Protein 4A8T (pdb70)

CATH classification: 3.40.50.1370 (+1 more: 3.40.50.1370)

Nearest PDB structures (foldseek):
  4a8t-assembly1_A  TM=1.003E+00  e=3.246E-62  Enterococcus faecalis
  4am8-assembly1_B  TM=9.997E-01  e=1.593E-57  Enterococcus faecalis
  4am8-assembly1_A  TM=9.951E-01  e=8.820E-58  Enterococcus faecalis
  4a8p-assembly1_B  TM=9.931E-01  e=8.426E-57  Enterococcus faecalis
  4a8p-assembly2_E  TM=9.947E-01  e=9.981E-56  Enterococcus faecalis

InterPro domains:
  IPR002292 Ornithine/putrescine carbamoyltransferase [PR00102] (46-60)
  IPR002292 Ornithine/putrescine carbamoyltransferase [PR00102] (79-92)
  IPR002292 Ornithine/putrescine carbamoyltransferase [PR00102] (119-133)
  IPR002292 Ornithine/putrescine carbamoyltransferase [PR00102] (224-234)
  IPR002292 Ornithine/putrescine carbamoyltransferase [PR00102] (288-299)
  IPR002292 Ornithine/putrescine carbamoyltransferase [TIGR00658] (3-309)
  IPR006130 Aspartate/ornithine carbamoyltransferase [PR00100] (48-67)
  IPR006130 Aspartate/ornithine carbamoyltransferase [PR00100] (130-141)
  IPR006130 Aspartate/ornithine carbamoyltransferase [PR00100] (262-271)
  IPR006130 Aspartate/ornithine carbamoyltransferase [PR00100] (274-297)
  IPR006131 Aspartate/ornithine carbamoyltransferase, Asp/Orn-binding domain [PF00185] (153-308)
  IPR006132 Aspartate/ornithine carbamoyltransferase, carbamoyl-P binding [PF02729] (3-143)
  IPR024903 Putrescine carbamoyltransferase PtcA [MF_02102] (1-337)
  IPR024903 Putrescine carbamoyltransferase PtcA [TIGR04384] (4-334)
  IPR036901 Aspartate/ornithine carbamoyltransferase superfamily [G3DSA:3.40.50.1370] (11-305)
  IPR036901 Aspartate/ornithine carbamoyltransferase superfamily [G3DSA:3.40.50.1370] (133-296)
  IPR036901 Aspartate/ornithine carbamoyltransferase superfamily [SSF53671] (2-312)

Structure (mmCIF, N/CA/C/O backbone):
data_4A8T
#
_entry.id   4A8T
#
_cell.length_a   89.990
_cell.length_b   89.990
_cell.length_c   184.320
_cell.angle_alpha   90.00
_cell.angle_beta   90.00
_cell.angle_gamma   120.00
#
_symmetry.space_group_name_H-M   'P 63 2 2'
#
loop_
_entity.id
_entity.type
_entity.pdbx_description
1 polymer 'PUTRESCINE CARBAMOYLTRANSFERASE'
2 non-polymer N-(PHOSPHONOACETYL)-L-ORNITHINE
3 non-polymer 'NICKEL (II) ION'
4 non-polymer 'TRIETHYLENE GLYCOL'
5 water water
#
loop_
_atom_site.group_PDB
_atom_site.id
_atom_site.type_symbol
_atom_site.label_atom_id
_atom_site.label_alt_id
_atom_site.label_comp_id
_atom_site.label_asym_id
_atom_site.label_entity_id
_atom_site.label_seq_id
_atom_site.pdbx_PDB_ins_code
_atom_site.Cartn_x
_atom_site.Cartn_y
_atom_site.Cartn_z
_atom_site.occupancy
_atom_site.B_iso_or_equiv
_atom_site.auth_seq_id
_atom_site.auth_comp_id
_atom_site.auth_asym_id
_atom_site.auth_atom_id
_atom_site.pdbx_PDB_model_num
ATOM 1 N N . SER A 1 22 ? 17.077 -40.143 33.501 0.50 26.87 0 SER A N 1
ATOM 2 C CA . SER A 1 22 ? 18.344 -40.487 32.799 0.50 26.08 0 SER A CA 1
ATOM 3 C C . SER A 1 22 ? 19.524 -40.338 33.751 0.50 25.48 0 SER A C 1
ATOM 4 O O . SER A 1 22 ? 19.339 -40.143 34.953 0.50 25.78 0 SER A O 1
ATOM 6 N N . MET A 1 23 ? 20.732 -40.441 33.203 1.00 24.82 1 MET A N 1
ATOM 7 C CA . MET A 1 23 ? 21.968 -40.304 33.965 1.00 24.06 1 MET A CA 1
ATOM 8 C C . MET A 1 23 ? 22.766 -39.035 33.604 1.00 21.55 1 MET A C 1
ATOM 9 O O . MET A 1 23 ? 23.893 -38.844 34.062 1.00 21.06 1 MET A O 1
ATOM 14 N N . LYS A 1 24 ? 22.184 -38.170 32.777 1.00 19.65 2 LYS A N 1
ATOM 15 C CA . LYS A 1 24 ? 22.786 -36.873 32.456 1.00 17.32 2 LYS A CA 1
ATOM 16 C C . LYS A 1 24 ? 21.711 -35.948 31.912 1.00 15.87 2 LYS A C 1
ATOM 17 O O . LYS A 1 24 ? 20.564 -36.364 31.727 1.00 16.69 2 LYS A O 1
ATOM 23 N N . ARG A 1 25 ? 22.086 -34.695 31.680 1.00 13.45 3 ARG A N 1
ATOM 24 C CA . ARG A 1 25 ? 21.211 -33.733 31.021 1.00 12.68 3 ARG A CA 1
ATOM 25 C C . ARG A 1 25 ? 22.019 -32.986 29.981 1.00 10.88 3 ARG A C 1
ATOM 26 O O . ARG A 1 25 ? 23.188 -32.680 30.203 1.00 10.52 3 ARG A O 1
ATOM 34 N N . ASP A 1 26 ? 21.388 -32.677 28.850 1.00 10.18 4 ASP A N 1
ATOM 35 C CA . ASP A 1 26 ? 22.036 -31.921 27.789 1.00 9.12 4 ASP A CA 1
ATOM 36 C C . ASP A 1 26 ? 21.508 -30.492 27.720 1.00 8.55 4 ASP A C 1
ATOM 37 O O . ASP A 1 26 ? 20.479 -30.162 28.321 1.00 9.04 4 ASP A O 1
ATOM 42 N N . TYR A 1 27 ? 22.224 -29.656 26.973 1.00 8.31 5 TYR A N 1
ATOM 43 C CA . TYR A 1 27 ? 21.771 -28.288 26.678 1.00 8.03 5 TYR A CA 1
ATOM 44 C C . TYR A 1 27 ? 21.847 -28.091 25.166 1.00 8.07 5 TYR A C 1
ATOM 45 O O . TYR A 1 27 ? 22.749 -27.429 24.648 1.00 8.19 5 TYR A O 1
ATOM 54 N N . VAL A 1 28 ? 20.888 -28.701 24.475 1.00 8.47 6 VAL A N 1
ATOM 55 C CA . VAL A 1 28 ? 20.783 -28.633 23.017 1.00 8.84 6 VAL A CA 1
ATOM 56 C C . VAL A 1 28 ? 19.794 -27.538 22.599 1.00 8.63 6 VAL A C 1
ATOM 57 O O . VAL A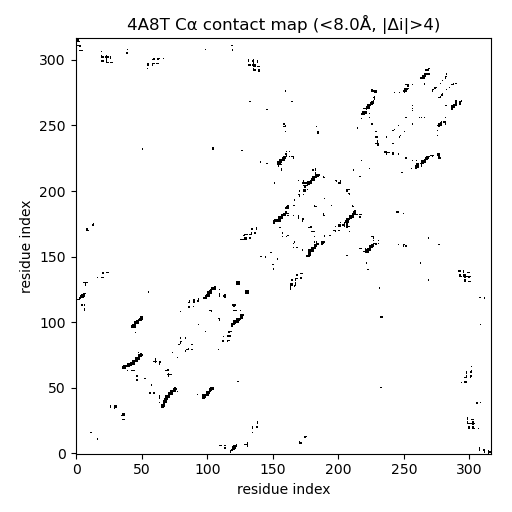 1 28 ? 20.009 -26.834 21.610 1.00 8.57 6 VAL A O 1
ATOM 61 N N . THR A 1 29 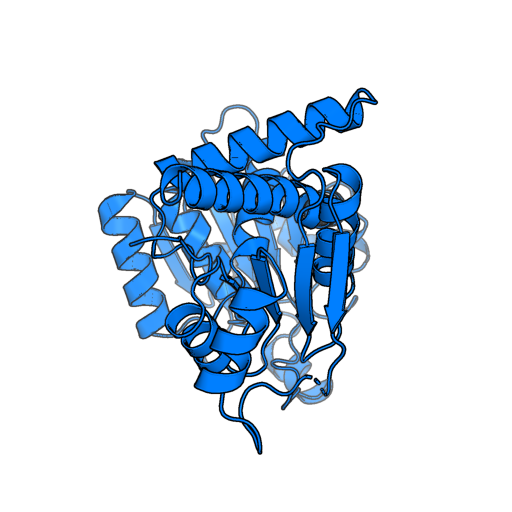? 18.707 -27.414 23.351 1.00 8.97 7 THR A N 1
ATOM 62 C CA . THR A 1 29 ? 17.726 -26.360 23.146 1.00 9.02 7 THR A CA 1
ATOM 63 C C . THR A 1 29 ? 17.084 -25.985 24.474 1.00 9.07 7 THR A C 1
ATOM 64 O O . THR A 1 29 ? 16.866 -26.850 25.328 1.00 9.71 7 THR A O 1
ATOM 68 N N . THR A 1 30 ? 16.764 -24.703 24.646 1.00 8.61 8 THR A N 1
ATOM 69 C CA . THR A 1 30 ? 16.039 -24.250 25.829 1.00 8.65 8 THR A CA 1
ATOM 70 C C . THR A 1 30 ? 14.588 -24.738 25.842 1.00 9.34 8 THR A C 1
ATOM 71 O O . THR A 1 30 ? 13.879 -24.586 26.833 1.00 10.14 8 THR A O 1
ATOM 75 N N . GLU A 1 31 ? 14.141 -25.351 24.750 1.00 9.99 9 GLU A N 1
ATOM 76 C CA . GLU A 1 31 ? 12.815 -25.966 24.708 1.00 10.87 9 GLU A CA 1
ATOM 77 C C . GLU A 1 31 ? 12.641 -27.042 25.783 1.00 11.58 9 GLU A C 1
ATOM 78 O O . GLU A 1 31 ? 11.514 -27.339 26.176 1.00 13.19 9 GLU A O 1
ATOM 84 N N . THR A 1 32 ? 13.745 -27.621 26.253 1.00 11.13 10 THR A N 1
ATOM 85 C CA . THR A 1 32 ? 13.680 -28.631 27.314 1.00 11.69 10 THR A CA 1
ATOM 86 C C . THR A 1 32 ? 13.888 -28.065 28.722 1.00 11.52 10 THR A C 1
ATOM 87 O O . THR A 1 32 ? 14.054 -28.835 29.680 1.00 12.47 10 THR A O 1
ATOM 91 N N . TYR A 1 33 ? 13.870 -26.735 28.852 1.00 10.59 11 TYR A N 1
ATOM 92 C CA . TYR A 1 33 ? 14.069 -26.060 30.132 1.00 10.30 11 TYR A CA 1
ATOM 93 C C . TYR A 1 33 ? 12.853 -25.222 30.464 1.00 10.66 11 TYR A C 1
ATOM 94 O O . TYR A 1 33 ? 12.282 -24.580 29.585 1.00 11.24 11 TYR A O 1
ATOM 103 N N . THR A 1 34 ? 12.456 -25.228 31.734 1.00 10.70 12 THR A N 1
ATOM 104 C CA . THR A 1 34 ? 11.377 -24.356 32.177 1.00 10.97 12 THR A CA 1
ATOM 105 C C . THR A 1 34 ? 11.895 -22.961 32.489 1.00 10.04 12 THR A C 1
ATOM 106 O O . THR A 1 34 ? 13.097 -22.748 32.631 1.00 10.26 12 THR A O 1
ATOM 110 N N . LYS A 1 35 ? 10.966 -22.025 32.653 1.00 10.55 13 LYS A N 1
ATOM 111 C CA . LYS A 1 35 ? 11.302 -20.663 33.054 1.00 10.19 13 LYS A CA 1
ATOM 112 C C . LYS A 1 35 ? 12.056 -20.657 34.374 1.00 10.25 13 LYS A C 1
ATOM 113 O O . LYS A 1 35 ? 12.986 -19.889 34.561 1.00 9.58 13 LYS A O 1
ATOM 119 N N . GLU A 1 36 ? 11.642 -21.525 35.290 1.00 11.26 14 GLU A N 1
ATOM 120 C CA . GLU A 1 36 ? 12.261 -21.593 36.603 1.00 11.61 14 GLU A CA 1
ATOM 121 C C . GLU A 1 36 ? 13.712 -22.067 36.483 1.00 10.95 14 GLU A C 1
ATOM 122 O O . GLU A 1 36 ? 14.599 -21.550 37.156 1.00 10.72 14 GLU A O 1
ATOM 128 N N . GLU A 1 37 ? 13.952 -23.043 35.616 1.00 10.61 15 GLU A N 1
ATOM 129 C CA . GLU A 1 37 ? 15.303 -23.530 35.388 1.00 9.95 15 GLU A CA 1
ATOM 130 C C . GLU A 1 37 ? 16.181 -22.464 34.745 1.00 9.55 15 GLU A C 1
ATOM 131 O O . GLU A 1 37 ? 17.347 -22.314 35.105 1.00 9.55 15 GLU A O 1
ATOM 137 N N . MET A 1 38 ? 15.624 -21.711 33.800 1.00 9.14 16 MET A N 1
ATOM 138 C CA . MET A 1 38 ? 16.395 -20.628 33.186 1.00 8.61 16 MET A CA 1
ATOM 139 C C . MET A 1 38 ? 16.722 -19.536 34.201 1.00 8.68 16 MET A C 1
ATOM 140 O O . MET A 1 38 ? 17.840 -19.020 34.213 1.00 8.78 16 MET A O 1
ATOM 145 N N . HIS A 1 39 ? 15.772 -19.190 35.062 1.00 9.60 17 HIS A N 1
ATOM 146 C CA . HIS A 1 39 ? 16.062 -18.240 36.140 1.00 10.18 17 HIS A CA 1
ATOM 147 C C . HIS A 1 39 ? 17.160 -18.758 37.057 1.00 10.20 17 HIS A C 1
ATOM 148 O O . HIS A 1 39 ? 18.022 -17.999 37.491 1.00 9.87 17 HIS A O 1
ATOM 155 N N . TYR A 1 40 ? 17.115 -20.044 37.379 1.00 10.39 18 TYR A N 1
ATOM 156 C CA . TYR A 1 40 ? 18.151 -20.622 38.220 1.00 10.70 18 TYR A CA 1
ATOM 157 C C . TYR A 1 40 ? 19.515 -20.482 37.540 1.00 9.54 18 TYR A C 1
ATOM 158 O O . TYR A 1 40 ? 20.504 -20.125 38.179 1.00 9.88 18 TYR A O 1
ATOM 167 N N . LEU A 1 41 ? 19.560 -20.753 36.241 1.00 8.74 19 LEU A N 1
ATOM 168 C CA . LEU A 1 41 ? 20.795 -20.627 35.465 1.00 8.60 19 LEU A CA 1
ATOM 169 C C . LEU A 1 41 ? 21.312 -19.197 35.462 1.00 8.57 19 LEU A C 1
ATOM 170 O O . LEU A 1 41 ? 22.511 -18.970 35.638 1.00 8.38 19 LEU A O 1
ATOM 175 N N . VAL A 1 42 ? 20.415 -18.232 35.272 1.00 8.34 20 VAL A N 1
ATOM 176 C CA . VAL A 1 42 ? 20.807 -16.819 35.361 1.00 8.41 20 VAL A CA 1
ATOM 177 C C . VAL A 1 42 ? 21.360 -16.486 36.742 1.00 8.96 20 VAL A C 1
ATOM 178 O O . VAL A 1 42 ? 22.427 -15.889 36.867 1.00 8.54 20 VAL A O 1
ATOM 182 N N . ASP A 1 43 ? 20.631 -16.878 37.781 1.00 9.14 21 ASP A N 1
ATOM 183 C CA . ASP A 1 43 ? 21.018 -16.532 39.143 1.00 10.16 21 ASP A CA 1
ATOM 184 C C . ASP A 1 43 ? 22.374 -17.137 39.490 1.00 9.24 21 ASP A C 1
ATOM 185 O O . ASP A 1 43 ? 23.215 -16.465 40.076 1.00 9.70 21 ASP A O 1
ATOM 190 N N . LEU A 1 44 ? 22.588 -18.395 39.114 1.00 9.02 22 LEU A N 1
ATOM 191 C CA . LEU A 1 44 ? 23.872 -19.065 39.347 1.00 8.42 22 LEU A CA 1
ATOM 192 C C . LEU A 1 44 ? 24.995 -18.358 38.608 1.00 8.05 22 LEU A C 1
ATOM 193 O O . LEU A 1 44 ? 26.056 -18.096 39.174 1.00 7.90 22 LEU A O 1
ATOM 198 N N . SER A 1 45 ? 24.749 -18.038 37.344 1.00 7.58 23 SER A N 1
ATOM 199 C CA . SER A 1 45 ? 25.727 -17.343 36.524 1.00 6.89 23 SER A CA 1
ATOM 200 C C . SER A 1 45 ? 26.109 -15.989 37.128 1.00 6.94 23 SER A C 1
ATOM 201 O O . SER A 1 45 ? 27.293 -15.633 37.200 1.00 7.14 23 SER A O 1
ATOM 204 N N . LEU A 1 46 ? 25.121 -15.222 37.582 1.00 7.71 24 LEU A N 1
ATOM 205 C CA . LEU A 1 46 ? 25.404 -13.903 38.128 1.00 8.25 24 LEU A CA 1
ATOM 206 C C . LEU A 1 46 ? 26.126 -13.992 39.474 1.00 8.71 24 LEU A C 1
ATOM 207 O O . LEU A 1 46 ? 26.946 -13.131 39.779 1.00 9.48 24 LEU A O 1
ATOM 212 N N . LYS A 1 47 ? 25.835 -15.021 40.285 1.00 8.76 25 LYS A N 1
ATOM 213 C CA . LYS A 1 47 ? 26.576 -15.204 41.542 1.00 9.77 25 LYS A CA 1
ATOM 214 C C . LYS A 1 47 ? 28.054 -15.470 41.270 1.00 9.22 25 LYS A C 1
ATOM 215 O O . LYS A 1 47 ? 28.921 -14.920 41.938 1.00 9.90 25 LYS A O 1
ATOM 221 N N . ILE A 1 48 ? 28.335 -16.321 40.292 1.00 8.90 26 ILE A N 1
ATOM 222 C CA . ILE A 1 48 ? 29.714 -16.641 39.928 1.00 8.18 26 ILE A CA 1
ATOM 223 C C . ILE A 1 48 ? 30.410 -15.391 39.373 1.00 7.86 26 ILE A C 1
ATOM 224 O O . ILE A 1 48 ? 31.553 -15.105 39.715 1.00 7.77 26 ILE A O 1
ATOM 229 N N . LYS A 1 49 ? 29.706 -14.652 38.517 1.00 8.04 27 LYS A N 1
ATOM 230 C CA . LYS A 1 49 ? 30.244 -13.412 37.964 1.00 8.03 27 LYS A CA 1
ATOM 231 C C . LYS A 1 49 ? 30.635 -12.416 39.045 1.00 8.94 27 LYS A C 1
ATOM 232 O O . LYS A 1 49 ? 31.692 -11.786 38.978 1.00 8.96 27 LYS A O 1
ATOM 238 N N . GLU A 1 50 ? 29.760 -12.258 40.024 1.00 8.77 28 GLU A N 1
ATOM 239 C CA . GLU A 1 50 ? 30.014 -11.328 41.117 1.00 10.16 28 GLU A CA 1
ATOM 240 C C . GLU A 1 50 ? 31.225 -11.731 41.962 1.00 10.01 28 GLU A C 1
ATOM 241 O O . GLU A 1 50 ? 31.991 -10.890 42.381 1.00 10.68 28 GLU A O 1
ATOM 247 N N . ALA A 1 51 ? 31.366 -13.024 42.218 1.00 9.48 29 ALA A N 1
ATOM 248 C CA . ALA A 1 51 ? 32.525 -13.515 42.967 1.00 9.55 29 ALA A CA 1
ATOM 249 C C . ALA A 1 51 ? 33.812 -13.151 42.241 1.00 9.59 29 ALA A C 1
ATOM 250 O O . ALA A 1 51 ? 34.726 -12.610 42.836 1.00 10.36 29 ALA A O 1
ATOM 252 N N . ILE A 1 52 ? 33.852 -13.429 40.941 1.00 9.48 30 ILE A N 1
ATOM 253 C CA . ILE A 1 52 ? 35.041 -13.170 40.120 1.00 9.93 30 ILE A CA 1
ATOM 254 C C . ILE A 1 52 ? 35.311 -11.663 40.029 1.00 10.96 30 ILE A C 1
ATOM 255 O O . ILE A 1 52 ? 36.468 -11.227 40.088 1.00 11.47 30 ILE A O 1
ATOM 260 N N . LYS A 1 53 ? 34.253 -10.859 39.947 1.00 11.47 31 LYS A N 1
ATOM 261 C CA . LYS A 1 53 ? 34.404 -9.400 39.963 1.00 13.08 31 LYS A CA 1
ATOM 262 C C . LYS A 1 53 ? 35.097 -8.929 41.247 1.00 14.41 31 LYS A C 1
ATOM 263 O O . LYS A 1 53 ? 35.877 -7.968 41.239 1.00 15.61 31 LYS A O 1
ATOM 267 N N . ASN A 1 54 ? 34.817 -9.626 42.345 1.00 14.46 32 ASN A N 1
ATOM 268 C CA . ASN A 1 54 ? 35.421 -9.329 43.640 1.00 15.92 32 ASN A CA 1
ATOM 269 C C . ASN A 1 54 ? 36.757 -10.041 43.877 1.00 15.56 32 ASN A C 1
ATOM 270 O O . ASN A 1 54 ? 37.285 -10.006 44.995 1.00 17.24 32 ASN A O 1
ATOM 275 N N . GLY A 1 55 ? 37.293 -10.671 42.837 1.00 14.59 33 GLY A N 1
ATOM 276 C CA . GLY A 1 55 ? 38.619 -11.279 42.875 1.00 14.38 33 GLY A CA 1
ATOM 277 C C . GLY A 1 55 ? 38.655 -12.726 43.335 1.00 13.89 33 GLY A C 1
ATOM 278 O O . GLY A 1 55 ? 39.749 -13.271 43.570 1.00 14.62 33 GLY A O 1
ATOM 279 N N . TYR A 1 56 ? 37.487 -13.350 43.482 1.00 12.26 34 TYR A N 1
ATOM 280 C CA . TYR A 1 56 ? 37.424 -14.738 43.949 1.00 11.45 34 TYR A CA 1
ATOM 281 C C . TYR A 1 56 ? 36.879 -15.679 42.872 1.00 10.55 34 TYR A C 1
ATOM 282 O O . TYR A 1 56 ? 35.789 -15.463 42.346 1.00 10.40 34 TYR A O 1
ATOM 291 N N . TYR A 1 57 ? 37.635 -16.734 42.559 1.00 10.39 35 TYR A N 1
ATOM 292 C CA . TYR A 1 57 ? 37.272 -17.706 41.517 1.00 9.42 35 TYR A CA 1
ATOM 293 C C . TYR A 1 57 ? 36.741 -19.002 42.138 1.00 9.38 35 TYR A C 1
ATOM 294 O O . TYR A 1 57 ? 37.516 -19.771 42.711 1.00 9.33 35 TYR A O 1
ATOM 303 N N . PRO A 1 58 ? 35.419 -19.233 42.058 1.00 9.53 36 PRO A N 1
ATOM 304 C CA . PRO A 1 58 ? 34.909 -20.458 42.676 1.00 9.75 36 PRO A CA 1
ATOM 305 C C . PRO A 1 58 ? 35.350 -21.700 41.900 1.00 9.55 36 PRO A C 1
ATOM 306 O O . PRO A 1 58 ? 35.070 -21.812 40.717 1.00 8.94 36 PRO A O 1
ATOM 310 N N . GLN A 1 59 ? 36.047 -22.613 42.566 1.00 9.73 37 GLN A N 1
ATOM 311 C CA . GLN A 1 59 ? 36.596 -23.796 41.901 1.00 9.64 37 GLN A CA 1
ATOM 312 C C . GLN A 1 59 ? 35.557 -24.908 41.842 1.00 10.09 37 GLN A C 1
ATOM 313 O O . GLN A 1 59 ? 35.671 -25.935 42.511 1.00 11.21 37 GLN A O 1
ATOM 319 N N . LEU A 1 60 ? 34.546 -24.680 41.014 1.00 10.30 38 LEU A N 1
ATOM 320 C CA . LEU A 1 60 ? 33.362 -25.532 40.945 1.00 10.64 38 LEU A CA 1
ATOM 321 C C . LEU A 1 60 ? 33.482 -26.687 39.942 1.00 11.38 38 LEU A C 1
ATOM 322 O O . LEU A 1 60 ? 32.635 -27.585 39.943 1.00 13.04 38 LEU A O 1
ATOM 327 N N . LEU A 1 61 ? 34.511 -26.656 39.092 1.00 10.90 39 LEU A N 1
ATOM 328 C CA . LEU A 1 61 ? 34.752 -27.695 38.077 1.00 10.84 39 LEU A CA 1
ATOM 329 C C . LEU A 1 61 ? 36.178 -28.263 38.197 1.00 10.82 39 LEU A C 1
ATOM 330 O O . LEU A 1 61 ? 36.845 -28.550 37.200 1.00 9.89 39 LEU A O 1
ATOM 335 N N . LYS A 1 62 ? 36.635 -28.463 39.422 1.00 11.05 40 LYS A N 1
ATOM 336 C CA . LYS A 1 62 ? 38.024 -28.833 39.648 1.00 11.30 40 LYS A CA 1
ATOM 337 C C . LYS A 1 62 ? 38.370 -30.164 38.977 1.00 10.89 40 LYS A C 1
ATOM 338 O O . LYS A 1 62 ? 37.703 -31.180 39.197 1.00 11.29 40 LYS A O 1
ATOM 344 N N . ASN A 1 63 ? 39.418 -30.128 38.157 1.00 9.41 41 ASN A N 1
ATOM 345 C CA . ASN A 1 63 ? 39.937 -31.289 37.422 1.00 9.45 41 ASN A CA 1
ATOM 346 C C . ASN A 1 63 ? 39.006 -31.861 36.367 1.00 8.89 41 ASN A C 1
ATOM 347 O O . ASN A 1 63 ? 39.271 -32.952 35.854 1.00 9.38 41 ASN A O 1
ATOM 352 N N . LYS A 1 64 ? 37.939 -31.134 36.031 1.00 8.64 42 LYS A N 1
ATOM 353 C CA . LYS A 1 64 ? 37.009 -31.569 34.993 1.00 8.53 42 LYS A CA 1
ATOM 354 C C . LYS A 1 64 ? 37.494 -31.131 33.614 1.00 8.00 42 LYS A C 1
ATOM 355 O O . LYS A 1 64 ? 38.120 -30.075 33.467 1.00 7.76 42 LYS A O 1
ATOM 361 N N . SER A 1 65 ? 37.179 -31.947 32.612 1.00 7.78 43 SER A N 1
ATOM 362 C CA . SER A 1 65 ? 37.664 -31.754 31.243 1.00 7.38 43 SER A CA 1
ATOM 363 C C . SER A 1 65 ? 36.503 -31.618 30.280 1.00 6.99 43 SER A C 1
ATOM 364 O O . SER A 1 65 ? 35.592 -32.452 30.262 1.00 7.18 43 SER A O 1
ATOM 367 N N . LEU A 1 66 ? 36.543 -30.549 29.491 1.00 6.81 44 LEU A N 1
ATOM 368 C CA . LEU A 1 66 ? 35.529 -30.248 28.488 1.00 6.74 44 LEU A CA 1
ATOM 369 C C . LEU A 1 66 ? 36.136 -30.476 27.112 1.00 7.33 44 LEU A C 1
ATOM 370 O O . LEU A 1 66 ? 37.165 -29.897 26.790 1.00 8.02 44 LEU A O 1
ATOM 375 N N . GLY A 1 67 ? 35.498 -31.311 26.305 1.00 7.56 45 GLY A N 1
ATOM 376 C CA . GLY A 1 67 ? 35.876 -31.445 24.890 1.00 8.10 45 GLY A CA 1
ATOM 377 C C . GLY A 1 67 ? 35.148 -30.368 24.100 1.00 8.30 45 GLY A C 1
ATOM 378 O O . GLY A 1 67 ? 33.930 -30.231 24.226 1.00 8.94 45 GLY A O 1
ATOM 379 N N . MET A 1 68 ? 35.883 -29.581 23.307 1.00 8.56 46 MET A N 1
ATOM 380 C CA . MET A 1 68 ? 35.287 -28.472 22.549 1.00 8.95 46 MET A CA 1
ATOM 381 C C . MET A 1 68 ? 35.444 -28.728 21.062 1.00 9.53 46 MET A C 1
ATOM 382 O O . MET A 1 68 ? 36.520 -28.556 20.508 1.00 11.16 46 MET A O 1
ATOM 387 N N . ILE A 1 69 ? 34.366 -29.160 20.416 1.00 9.85 47 ILE A N 1
ATOM 388 C CA . ILE A 1 69 ? 34.395 -29.475 19.002 1.00 10.82 47 ILE A CA 1
ATOM 389 C C . ILE A 1 69 ? 33.848 -28.315 18.180 1.00 10.94 47 ILE A C 1
ATOM 390 O O . ILE A 1 69 ? 32.694 -27.952 18.324 1.00 11.78 47 ILE A O 1
ATOM 395 N N . PHE A 1 70 ? 34.681 -27.725 17.328 1.00 10.82 48 PHE A N 1
ATOM 396 C CA . PHE A 1 70 ? 34.259 -26.607 16.485 1.00 10.85 48 PHE A CA 1
ATOM 397 C C . PHE A 1 70 ? 34.347 -26.961 15.017 1.00 12.00 48 PHE A C 1
ATOM 398 O O . PHE A 1 70 ? 35.420 -27.268 14.512 1.00 13.29 48 PHE A O 1
ATOM 406 N N . GLN A 1 71 ? 33.203 -26.930 14.341 1.00 12.34 49 GLN A N 1
ATOM 407 C CA . GLN A 1 71 ? 33.133 -27.137 12.899 1.00 13.10 49 GLN A CA 1
ATOM 408 C C . GLN A 1 71 ? 33.210 -25.814 12.136 1.00 13.55 49 GLN A C 1
ATOM 409 O O . GLN A 1 71 ? 33.314 -25.799 10.908 1.00 14.97 49 GLN A O 1
ATOM 415 N N . GLN A 1 72 ? 33.154 -24.715 12.879 1.00 13.11 50 GLN A N 1
ATOM 416 C CA . GLN A 1 72 ? 33.210 -23.369 12.322 1.00 13.68 50 GLN A CA 1
ATOM 417 C C . GLN A 1 72 ? 34.069 -22.488 13.203 1.00 13.23 50 GLN A C 1
ATOM 418 O O . GLN A 1 72 ? 34.345 -22.829 14.354 1.00 12.66 50 GLN A O 1
ATOM 424 N N . SER A 1 73 ? 34.477 -21.344 12.660 1.00 13.77 51 SER A N 1
ATOM 425 C CA . SER A 1 73 ? 35.251 -20.362 13.410 1.00 13.77 51 SER A CA 1
ATOM 426 C C . SER A 1 73 ? 34.423 -19.768 14.538 1.00 12.76 51 SER A C 1
ATOM 427 O O . SER A 1 73 ? 33.188 -19.757 14.477 1.00 13.05 51 SER A O 1
ATOM 430 N N . SER A 1 74 ? 35.122 -19.275 15.559 1.00 11.48 52 SER A N 1
ATOM 431 C CA . SER A 1 74 ? 34.485 -18.702 16.739 1.00 10.23 52 SER A CA 1
ATOM 432 C C . SER A 1 74 ? 35.487 -17.919 17.568 1.00 10.45 52 SER A C 1
ATOM 433 O O . SER A 1 74 ? 36.587 -18.402 17.835 1.00 10.92 52 SER A O 1
ATOM 436 N N . THR A 1 75 ? 35.085 -16.736 18.019 1.00 10.23 53 THR A N 1
ATOM 437 C CA . THR A 1 75 ? 35.851 -16.001 19.027 1.00 10.03 53 THR A CA 1
ATOM 438 C C . THR A 1 75 ? 35.165 -16.118 20.381 1.00 8.91 53 THR A C 1
ATOM 439 O O . THR A 1 75 ? 35.721 -16.668 21.325 1.00 8.82 53 THR A O 1
ATOM 443 N N . ARG A 1 76 ? 33.944 -15.607 20.479 1.00 8.49 54 ARG A N 1
ATOM 444 C CA . ARG A 1 76 ? 33.256 -15.534 21.771 1.00 8.12 54 ARG A CA 1
ATOM 445 C C . ARG A 1 76 ? 32.902 -16.890 22.359 1.00 7.83 54 ARG A C 1
ATOM 446 O O . ARG A 1 76 ? 33.164 -17.144 23.537 1.00 7.52 54 ARG A O 1
ATOM 454 N N . THR A 1 77 ? 32.327 -17.784 21.564 1.00 7.23 55 THR A N 1
ATOM 455 C CA . THR A 1 77 ? 31.928 -19.088 22.108 1.00 7.43 55 THR A CA 1
ATOM 456 C C . THR A 1 77 ? 33.151 -19.899 22.539 1.00 7.07 55 THR A C 1
ATOM 457 O O . THR A 1 77 ? 33.206 -20.420 23.650 1.00 7.30 55 THR A O 1
ATOM 461 N N . ARG A 1 78 ? 34.147 -19.990 21.672 1.00 7.67 56 ARG A N 1
ATOM 462 C CA . ARG A 1 78 ? 35.320 -20.788 21.977 1.00 7.75 56 ARG A CA 1
ATOM 463 C C . ARG A 1 78 ? 36.075 -20.233 23.176 1.00 7.57 56 ARG A C 1
ATOM 464 O O . ARG A 1 78 ? 36.403 -20.978 24.102 1.00 7.67 56 ARG A O 1
ATOM 472 N N . VAL A 1 79 ? 36.363 -18.937 23.168 1.00 7.44 57 VAL A N 1
ATOM 473 C CA . VAL A 1 79 ? 37.131 -18.349 24.261 1.00 7.37 57 VAL A CA 1
ATOM 474 C C . VAL A 1 79 ? 36.343 -18.418 25.578 1.00 7.34 57 VAL A C 1
ATOM 475 O O . VAL A 1 79 ? 36.920 -18.688 26.637 1.00 7.69 57 VAL A O 1
ATOM 479 N N . SER A 1 80 ? 35.028 -18.220 25.513 1.00 7.06 58 SER A N 1
ATOM 480 C CA . SER A 1 80 ? 34.188 -18.333 26.707 1.00 6.91 58 SER A CA 1
ATOM 481 C C . SER A 1 80 ? 34.293 -19.725 27.331 1.00 7.18 58 SER A C 1
ATOM 482 O O . SER A 1 80 ? 34.460 -19.852 28.542 1.00 7.05 58 SER A O 1
ATOM 485 N N . PHE A 1 81 ? 34.187 -20.776 26.516 1.00 6.95 59 PHE A N 1
ATOM 486 C CA . PHE A 1 81 ? 34.285 -22.131 27.068 1.00 6.63 59 PHE A CA 1
ATOM 487 C C . PHE A 1 81 ? 35.668 -22.394 27.665 1.00 6.96 59 PHE A C 1
ATOM 488 O O . PHE A 1 81 ? 35.782 -22.943 28.763 1.00 7.01 59 PHE A O 1
ATOM 496 N N . GLU A 1 82 ? 36.714 -21.995 26.958 1.00 6.59 60 GLU A N 1
ATOM 497 C CA . GLU A 1 82 ? 38.075 -22.294 27.387 1.00 6.93 60 GLU A CA 1
ATOM 498 C C . GLU A 1 82 ? 38.414 -21.504 28.657 1.00 7.01 60 GLU A C 1
ATOM 499 O O . GLU A 1 82 ? 38.979 -22.043 29.611 1.00 7.05 60 GLU A O 1
ATOM 505 N N . THR A 1 83 ? 38.045 -20.229 28.682 1.00 6.64 61 THR A N 1
ATOM 506 C CA . THR A 1 83 ? 38.257 -19.405 29.871 1.00 6.51 61 THR A CA 1
ATOM 507 C C . THR A 1 83 ? 37.413 -19.880 31.056 1.00 6.31 61 THR A C 1
ATOM 508 O O . THR A 1 83 ? 37.907 -19.973 32.183 1.00 6.93 61 THR A O 1
ATOM 512 N N . ALA A 1 84 ? 36.151 -20.204 30.796 1.00 6.45 62 ALA A N 1
ATOM 513 C CA . ALA A 1 84 ? 35.265 -20.662 31.856 1.00 6.09 62 ALA A CA 1
ATOM 514 C C . ALA A 1 84 ? 35.857 -21.863 32.574 1.00 6.06 62 ALA A C 1
ATOM 515 O O . ALA A 1 84 ? 35.854 -21.920 33.805 1.00 5.96 62 ALA A O 1
ATOM 517 N N . MET A 1 85 ? 36.379 -22.820 31.816 1.00 5.93 63 MET A N 1
ATOM 518 C CA . MET A 1 85 ? 36.925 -24.022 32.432 1.00 6.42 63 MET A CA 1
ATOM 519 C C . MET A 1 85 ? 38.101 -23.664 33.346 1.00 6.55 63 MET A C 1
ATOM 520 O O . MET A 1 85 ? 38.163 -24.117 34.491 1.00 6.91 63 MET A O 1
ATOM 525 N N . GLU A 1 86 ? 39.013 -22.817 32.872 1.00 6.17 64 GLU A N 1
ATOM 526 C CA . GLU A 1 86 ? 40.165 -22.421 33.689 1.00 6.42 64 GLU A CA 1
ATOM 527 C C . GLU A 1 86 ? 39.716 -21.717 34.959 1.00 6.92 64 GLU A C 1
ATOM 528 O O . GLU A 1 86 ? 40.207 -22.016 36.049 1.00 7.49 64 GLU A O 1
ATOM 534 N N . GLN A 1 87 ? 38.796 -20.774 34.813 1.00 6.64 65 GLN A N 1
ATOM 535 C CA . GLN A 1 87 ? 38.326 -19.990 35.952 1.00 7.21 65 GLN A CA 1
ATOM 536 C C . GLN A 1 87 ? 37.721 -20.853 37.041 1.00 7.60 65 GLN A C 1
ATOM 537 O O . GLN A 1 87 ? 37.859 -20.530 38.223 1.00 8.52 65 GLN A O 1
ATOM 543 N N . LEU A 1 88 ? 37.049 -21.931 36.640 1.00 7.51 66 LEU A N 1
ATOM 544 C CA . LEU A 1 88 ? 36.349 -22.816 37.565 1.00 8.23 66 LEU A CA 1
ATOM 545 C C . LEU A 1 88 ? 37.175 -24.036 37.985 1.00 8.05 66 LEU A C 1
ATOM 546 O O . LEU A 1 88 ? 36.658 -24.907 38.686 1.00 8.20 66 LEU A O 1
ATOM 551 N N . GLY A 1 89 ? 38.445 -24.089 37.573 1.00 8.15 67 GLY A N 1
ATOM 552 C CA . GLY A 1 89 ? 39.379 -25.115 38.027 1.00 8.20 67 GLY A CA 1
ATOM 553 C C . GLY A 1 89 ? 39.521 -26.363 37.176 1.00 8.03 67 GLY A C 1
ATOM 554 O O . GLY A 1 89 ? 40.162 -27.317 37.603 1.00 8.46 67 GLY A O 1
ATOM 555 N N . GLY A 1 90 ? 38.946 -26.338 35.976 1.00 7.74 68 GLY A N 1
ATOM 556 C CA . GLY A 1 90 ? 39.041 -27.432 35.017 1.00 7.52 68 GLY A CA 1
ATOM 557 C C . GLY A 1 90 ? 39.792 -26.990 33.778 1.00 7.37 68 GLY A C 1
ATOM 558 O O . GLY A 1 90 ? 40.595 -26.063 33.825 1.00 7.98 68 GLY A O 1
ATOM 559 N N . HIS A 1 91 ? 39.515 -27.641 32.656 1.00 6.77 69 HIS A N 1
ATOM 560 C CA . HIS A 1 91 ? 40.226 -27.349 31.420 1.00 6.33 69 HIS A CA 1
ATOM 561 C C . HIS A 1 91 ? 39.363 -27.685 30.209 1.00 6.83 69 HIS A C 1
ATOM 562 O O . HIS A 1 91 ? 38.637 -28.686 30.208 1.00 6.81 69 HIS A O 1
ATOM 569 N N . GLY A 1 92 ? 39.475 -26.857 29.177 1.00 6.64 70 GLY A N 1
ATOM 570 C CA . GLY A 1 92 ? 38.821 -27.097 27.904 1.00 6.62 70 GLY A CA 1
ATOM 571 C C . GLY A 1 92 ? 39.814 -27.462 26.831 1.00 7.35 70 GLY A C 1
ATOM 572 O O . GLY A 1 92 ? 40.859 -26.829 26.707 1.00 8.02 70 GLY A O 1
ATOM 573 N N . GLU A 1 93 ? 39.478 -28.488 26.056 1.00 7.65 71 GLU A N 1
ATOM 574 C CA . GLU A 1 93 ? 40.329 -29.001 24.993 1.00 8.16 71 GLU A CA 1
ATOM 575 C C . GLU A 1 93 ? 39.759 -28.553 23.667 1.00 8.92 71 GLU A C 1
ATOM 576 O O . GLU A 1 93 ? 38.615 -28.869 23.353 1.00 8.06 71 GLU A O 1
ATOM 582 N N . TYR A 1 94 ? 40.557 -27.825 22.884 1.00 9.57 72 TYR A N 1
ATOM 583 C CA . TYR A 1 94 ? 40.098 -27.345 21.586 1.00 10.06 72 TYR A CA 1
ATOM 584 C C . TYR A 1 94 ? 40.319 -28.405 20.522 1.00 10.33 72 TYR A C 1
ATOM 585 O O . TYR A 1 94 ? 41.459 -28.715 20.111 1.00 11.14 72 TYR A O 1
ATOM 594 N N . LEU A 1 95 ? 39.215 -28.987 20.080 1.00 36.98 73 LEU A N 1
ATOM 595 C CA . LEU A 1 95 ? 39.242 -29.952 19.007 1.00 36.79 73 LEU A CA 1
ATOM 596 C C . LEU A 1 95 ? 38.832 -29.165 17.750 1.00 36.69 73 LEU A C 1
ATOM 597 O O . LEU A 1 95 ? 37.661 -28.814 17.570 1.00 36.27 73 LEU A O 1
ATOM 602 N N . ALA A 1 96 ? 39.823 -28.833 16.919 1.00 36.65 74 ALA A N 1
ATOM 603 C CA . ALA A 1 96 ? 39.638 -27.899 15.792 1.00 36.65 74 ALA A CA 1
ATOM 604 C C . ALA A 1 96 ? 38.842 -28.503 14.642 1.00 36.41 74 ALA A C 1
ATOM 605 O O . ALA A 1 96 ? 38.719 -29.732 14.555 1.00 36.77 74 ALA A O 1
ATOM 607 N N . PRO A 1 97 ? 38.303 -27.641 13.745 0.80 35.99 75 PRO A N 1
ATOM 608 C CA . PRO A 1 97 ? 37.588 -28.138 12.569 0.80 35.82 75 PRO A CA 1
ATOM 609 C C . PRO A 1 97 ? 38.387 -29.207 11.831 0.80 35.75 75 PRO A C 1
ATOM 610 O O . PRO A 1 97 ? 39.541 -28.976 11.466 0.80 35.57 75 PRO A O 1
ATOM 614 N N . GLY A 1 98 ? 37.775 -30.374 11.648 0.70 35.60 76 GLY A N 1
ATOM 615 C CA . GLY A 1 98 ? 38.447 -31.508 11.028 0.70 35.68 76 GLY A CA 1
ATOM 616 C C . GLY A 1 98 ? 39.468 -32.117 11.965 0.70 35.42 76 GLY A C 1
ATOM 617 O O . GLY A 1 98 ? 39.891 -33.254 11.774 0.70 35.46 76 GLY A O 1
ATOM 618 N N . ILE A 1 100 ? 38.749 -34.048 14.844 0.80 41.48 78 ILE A N 1
ATOM 619 C CA . ILE A 1 100 ? 37.726 -35.018 15.232 0.80 41.58 78 ILE A CA 1
ATOM 620 C C . ILE A 1 100 ? 36.418 -34.785 14.462 0.80 41.64 78 ILE A C 1
ATOM 621 O O . ILE A 1 100 ? 35.602 -33.943 14.843 0.80 41.79 78 ILE A O 1
ATOM 626 N N . GLN A 1 101 ? 36.230 -35.535 13.377 1.00 41.68 79 GLN A N 1
ATOM 627 C CA . GLN A 1 101 ? 35.029 -35.411 12.551 1.00 41.67 79 GLN A CA 1
ATOM 628 C C . GLN A 1 101 ? 33.831 -36.067 13.232 1.00 41.59 79 GLN A C 1
ATOM 629 O O . GLN A 1 101 ? 33.965 -37.132 13.843 1.00 41.56 79 GLN A O 1
ATOM 631 N N . LEU A 1 102 ? 32.670 -35.418 13.140 1.00 41.44 80 LEU A N 1
ATOM 632 C CA . LEU A 1 102 ? 31.407 -36.003 13.591 1.00 41.26 80 LEU A CA 1
ATOM 633 C C . LEU A 1 102 ? 30.761 -36.689 12.396 1.00 41.46 80 LEU A C 1
ATOM 634 O O . LEU A 1 102 ? 30.467 -36.045 11.384 1.00 41.47 80 LEU A O 1
ATOM 639 N N . GLY A 1 103 ? 30.544 -37.994 12.513 1.00 41.45 81 GLY A N 1
ATOM 640 C CA . GLY A 1 103 ? 30.194 -38.811 11.359 1.00 41.75 81 GLY A CA 1
ATOM 641 C C . GLY A 1 103 ? 31.436 -39.033 10.512 1.00 41.94 81 GLY A C 1
ATOM 642 O O . GLY A 1 103 ? 32.557 -38.804 10.971 1.00 41.93 81 GLY A O 1
ATOM 643 N N . GLY A 1 104 ? 31.242 -39.471 9.273 1.00 42.28 82 GLY A N 1
ATOM 644 C CA . GLY A 1 104 ? 32.362 -39.788 8.391 1.00 42.53 82 GLY A CA 1
ATOM 645 C C . GLY A 1 104 ? 32.795 -41.232 8.560 1.00 42.68 82 GLY A C 1
ATOM 646 O O . GLY A 1 104 ? 31.958 -42.112 8.778 1.00 42.63 82 GLY A O 1
ATOM 647 N N . HIS A 1 105 ? 34.103 -41.476 8.468 1.00 22.61 83 HIS A N 1
ATOM 648 C CA . HIS A 1 105 ? 34.642 -42.839 8.519 1.00 22.93 83 HIS A CA 1
ATOM 649 C C . HIS A 1 105 ? 34.293 -43.509 9.846 1.00 21.45 83 HIS A C 1
ATOM 650 O O . HIS A 1 105 ? 33.854 -44.664 9.873 1.00 22.59 83 HIS A O 1
ATOM 657 N N . GLU A 1 106 ? 34.535 -42.797 10.939 1.00 19.47 84 GLU A N 1
ATOM 658 C CA . GLU A 1 106 ? 34.135 -43.280 12.253 1.00 17.43 84 GLU A CA 1
ATOM 659 C C . GLU A 1 106 ? 32.723 -42.790 12.551 1.00 16.61 84 GLU A C 1
ATOM 660 O O . GLU A 1 106 ? 32.435 -41.591 12.452 1.00 15.89 84 GLU A O 1
ATOM 666 N N . THR A 1 107 ? 31.843 -43.710 12.939 1.00 16.26 85 THR A N 1
ATOM 667 C CA . THR A 1 107 ? 30.446 -43.356 13.180 1.00 16.25 85 THR A CA 1
ATOM 668 C C . THR A 1 107 ? 30.281 -42.443 14.385 1.00 15.78 85 THR A C 1
ATOM 669 O O . THR A 1 107 ? 31.111 -42.432 15.313 1.00 14.68 85 THR A O 1
ATOM 673 N N . ILE A 1 108 ? 29.200 -41.668 14.367 1.00 15.80 86 ILE A N 1
ATOM 674 C CA . ILE A 1 108 ? 28.888 -40.771 15.469 1.00 15.46 86 ILE A CA 1
ATOM 675 C C . ILE A 1 108 ? 28.677 -41.537 16.773 1.00 15.02 86 ILE A C 1
ATOM 676 O O . ILE A 1 108 ? 29.060 -41.054 17.835 1.00 14.71 86 ILE A O 1
ATOM 681 N N . GLU A 1 109 ? 28.107 -42.735 16.684 1.00 15.76 87 GLU A N 1
ATOM 682 C CA . GLU A 1 109 ? 27.904 -43.588 17.859 1.00 15.79 87 GLU A CA 1
ATOM 683 C C . GLU A 1 109 ? 29.245 -43.934 18.488 1.00 14.72 87 GLU A C 1
ATOM 684 O O . GLU A 1 109 ? 29.391 -43.906 19.708 1.00 14.52 87 GLU A O 1
ATOM 690 N N . ASP A 1 110 ? 30.233 -44.249 17.655 1.00 14.00 88 ASP A N 1
ATOM 691 C CA . ASP A 1 110 ? 31.567 -44.584 18.167 1.00 12.99 88 ASP A CA 1
ATOM 692 C C . ASP A 1 110 ? 32.270 -43.381 18.773 1.00 12.23 88 ASP A C 1
ATOM 693 O O . ASP A 1 110 ? 32.816 -43.458 19.876 1.00 11.23 88 ASP A O 1
ATOM 698 N N . THR A 1 111 ? 32.248 -42.260 18.067 1.00 12.19 89 THR A N 1
ATOM 699 C CA . THR A 1 111 ? 32.878 -41.049 18.564 1.00 11.74 89 THR A CA 1
ATOM 700 C C . THR A 1 111 ? 32.258 -40.620 19.895 1.00 11.13 89 THR A C 1
ATOM 701 O O . THR A 1 111 ? 32.969 -40.255 20.845 1.00 10.16 89 THR A O 1
ATOM 705 N N . SER A 1 112 ? 30.931 -40.704 19.970 1.00 11.15 90 SER A N 1
ATOM 706 C CA . SER A 1 112 ? 30.209 -40.277 21.156 1.00 10.96 90 SER A CA 1
ATOM 707 C C . SER A 1 112 ? 30.544 -41.154 22.355 1.00 10.66 90 SER A C 1
ATOM 708 O O . SER A 1 112 ? 30.765 -40.641 23.454 1.00 10.09 90 SER A O 1
ATOM 711 N N . ARG A 1 113 ? 30.578 -42.466 22.144 1.00 11.07 91 ARG A N 1
ATOM 712 C CA . ARG A 1 113 ? 30.846 -43.401 23.236 1.00 10.97 91 ARG A CA 1
ATOM 713 C C . ARG A 1 113 ? 32.297 -43.286 23.692 1.00 10.24 91 ARG A C 1
ATOM 714 O O . ARG A 1 113 ? 32.579 -43.365 24.883 1.00 10.23 91 ARG A O 1
ATOM 722 N N . VAL A 1 114 ? 33.204 -43.083 22.739 1.00 9.64 92 VAL A N 1
ATOM 723 C CA . VAL A 1 114 ? 34.620 -42.913 23.057 1.00 9.26 92 VAL A CA 1
ATOM 724 C C . VAL A 1 114 ? 34.870 -41.626 23.844 1.00 9.03 92 VAL A C 1
ATOM 725 O O . VAL A 1 114 ? 35.496 -41.658 24.900 1.00 8.74 92 VAL A O 1
ATOM 729 N N . LEU A 1 115 ? 34.352 -40.499 23.367 1.00 8.50 93 LEU A N 1
ATOM 730 C CA . LEU A 1 115 ? 34.532 -39.243 24.088 1.00 8.41 93 LEU A CA 1
ATOM 731 C C . LEU A 1 115 ? 33.898 -39.280 25.476 1.00 8.03 93 LEU A C 1
ATOM 732 O O . LEU A 1 115 ? 34.412 -38.657 26.401 1.00 8.10 93 LEU A O 1
ATOM 737 N N . SER A 1 116 ? 32.809 -40.031 25.630 1.00 8.28 94 SER A N 1
ATOM 738 C CA . SER A 1 116 ? 32.152 -40.159 26.935 1.00 8.60 94 SER A CA 1
ATOM 739 C C . SER A 1 116 ? 33.067 -40.792 27.981 1.00 9.16 94 SER A C 1
ATOM 740 O O . SER A 1 116 ? 32.872 -40.582 29.175 1.00 10.49 94 SER A O 1
ATOM 743 N N . ARG A 1 117 ? 34.055 -41.566 27.539 1.00 9.02 95 ARG A N 1
ATOM 744 C CA . ARG A 1 117 ? 35.039 -42.151 28.450 1.00 9.20 95 ARG A CA 1
ATOM 745 C C . ARG A 1 117 ? 36.238 -41.258 28.728 1.00 8.90 95 ARG A C 1
ATOM 746 O O . ARG A 1 117 ? 36.981 -41.513 29.684 1.00 10.01 95 ARG A O 1
ATOM 754 N N . LEU A 1 118 ? 36.452 -40.237 27.898 1.00 8.17 96 LEU A N 1
ATOM 755 C CA . LEU A 1 118 ? 37.709 -39.486 27.892 1.00 7.85 96 LEU A CA 1
ATOM 756 C C . LEU A 1 118 ? 37.608 -38.020 28.306 1.00 7.89 96 LEU A C 1
ATOM 757 O O . LEU A 1 118 ? 38.634 -37.400 28.570 1.00 8.03 96 LEU A O 1
ATOM 762 N N . VAL A 1 119 ? 36.401 -37.460 28.342 1.00 7.58 97 VAL A N 1
ATOM 763 C CA . VAL A 1 119 ? 36.159 -36.130 28.917 1.00 7.28 97 VAL A CA 1
ATOM 764 C C . VAL A 1 119 ? 34.895 -36.196 29.768 1.00 7.24 97 VAL A C 1
ATOM 765 O O . VAL A 1 119 ? 34.163 -37.180 29.719 1.00 7.89 97 VAL A O 1
ATOM 769 N N . ASP A 1 120 ? 34.655 -35.151 30.548 1.00 6.94 98 ASP A N 1
ATOM 770 C CA . ASP A 1 120 ? 33.517 -35.120 31.472 1.00 7.99 98 ASP A CA 1
ATOM 771 C C . ASP A 1 120 ? 32.282 -34.457 30.886 1.00 8.04 98 ASP A C 1
ATOM 772 O O . ASP A 1 120 ? 31.160 -34.724 31.324 1.00 8.57 98 ASP A O 1
ATOM 777 N N . ILE A 1 121 ? 32.496 -33.585 29.913 1.00 7.99 99 ILE A N 1
ATOM 778 C CA . ILE A 1 121 ? 31.425 -32.798 29.319 1.00 7.96 99 ILE A CA 1
ATOM 779 C C . ILE A 1 121 ? 31.888 -32.377 27.924 1.00 7.90 99 ILE A C 1
ATOM 780 O O . ILE A 1 121 ? 33.092 -32.265 27.661 1.00 7.23 99 ILE A O 1
ATOM 785 N N . LEU A 1 122 ? 30.930 -32.211 27.017 1.00 7.94 100 LEU A N 1
ATOM 786 C CA . LEU A 1 122 ? 31.216 -31.896 25.629 1.00 8.27 100 LEU A CA 1
ATOM 787 C C . LEU A 1 122 ? 30.417 -30.696 25.180 1.00 8.14 100 LEU A C 1
ATOM 788 O O . LEU A 1 122 ? 29.279 -30.506 25.610 1.00 9.02 100 LEU A O 1
ATOM 793 N N . MET A 1 123 ? 31.014 -29.896 24.311 1.00 7.73 101 MET A N 1
ATOM 794 C CA . MET A 1 123 ? 30.252 -28.954 23.502 1.00 7.55 101 MET A CA 1
ATOM 795 C C . MET A 1 123 ? 30.656 -29.111 22.050 1.00 8.00 101 MET A C 1
ATOM 796 O O . MET A 1 123 ? 31.727 -29.640 21.741 1.00 8.29 101 MET A O 1
ATOM 801 N N . ALA A 1 124 ? 29.785 -28.669 21.149 1.00 7.90 102 ALA A N 1
ATOM 802 C CA . ALA A 1 124 ? 30.097 -28.674 19.744 1.00 8.28 102 ALA A CA 1
ATOM 803 C C . ALA A 1 124 ? 29.327 -27.567 19.040 1.00 8.43 102 ALA A C 1
ATOM 804 O O . ALA A 1 124 ? 28.133 -27.379 19.292 1.00 8.73 102 ALA A O 1
ATOM 806 N N . ARG A 1 125 ? 30.042 -26.840 18.195 1.00 8.43 103 ARG A N 1
ATOM 807 C CA . ARG A 1 125 ? 29.458 -25.909 17.246 1.00 8.51 103 ARG A CA 1
ATOM 808 C C . ARG A 1 125 ? 29.425 -26.665 15.930 1.00 8.72 103 ARG A C 1
ATOM 809 O O . ARG A 1 125 ? 30.466 -27.069 15.418 1.00 9.18 103 ARG A O 1
ATOM 817 N N . VAL A 1 126 ? 28.230 -26.845 15.382 1.00 8.60 104 VAL A N 1
ATOM 818 C CA . VAL A 1 126 ? 28.019 -27.760 14.271 1.00 9.09 104 VAL A CA 1
ATOM 819 C C . VAL A 1 126 ? 27.399 -27.060 13.063 1.00 10.28 104 VAL A C 1
ATOM 820 O O . VAL A 1 126 ? 26.624 -26.114 13.205 1.00 10.06 104 VAL A O 1
ATOM 824 N N . GLU A 1 127 ? 27.743 -27.541 11.873 1.00 11.82 105 GLU A N 1
ATOM 825 C CA . GLU A 1 127 ? 27.149 -27.043 10.639 1.00 13.26 105 GLU A CA 1
ATOM 826 C C . GLU A 1 127 ? 25.657 -27.385 10.559 1.00 13.36 105 GLU A C 1
ATOM 827 O O . GLU A 1 127 ? 24.841 -26.558 10.120 1.00 13.75 105 GLU A O 1
ATOM 833 N N . ARG A 1 128 ? 25.314 -28.602 10.980 1.00 12.88 106 ARG A N 1
ATOM 834 C CA . ARG A 1 128 ? 23.954 -29.111 10.872 1.00 13.22 106 ARG A CA 1
ATOM 835 C C . ARG A 1 128 ? 23.461 -29.542 12.239 1.00 11.94 106 ARG A C 1
ATOM 836 O O . ARG A 1 128 ? 24.159 -30.234 12.965 1.00 11.24 106 ARG A O 1
ATOM 841 N N . HIS A 1 129 ? 22.247 -29.126 12.587 1.00 11.41 107 HIS A N 1
ATOM 842 C CA . HIS A 1 129 ? 21.703 -29.388 13.906 1.00 11.08 107 HIS A CA 1
ATOM 843 C C . HIS A 1 129 ? 21.656 -30.870 14.266 1.00 11.35 107 HIS A C 1
ATOM 844 O O . HIS A 1 129 ? 21.857 -31.225 15.417 1.00 10.74 107 HIS A O 1
ATOM 851 N N . HIS A 1 130 ? 21.406 -31.743 13.296 1.00 12.50 108 HIS A N 1
ATOM 852 C CA . HIS A 1 130 ? 21.292 -33.172 13.608 1.00 13.47 108 HIS A CA 1
ATOM 853 C C . HIS A 1 130 ? 22.584 -33.683 14.246 1.00 12.58 108 HIS A C 1
ATOM 854 O O . HIS A 1 130 ? 22.554 -34.612 15.046 1.00 12.58 108 HIS A O 1
ATOM 861 N N . SER A 1 131 ? 23.718 -33.073 13.906 1.00 12.01 109 SER A N 1
ATOM 862 C CA . SER A 1 131 ? 25.000 -33.503 14.472 1.00 11.96 109 SER A CA 1
ATOM 863 C C . SER A 1 131 ? 25.052 -33.323 15.985 1.00 11.65 109 SER A C 1
ATOM 864 O O . SER A 1 131 ? 25.563 -34.193 16.699 1.00 11.88 109 SER A O 1
ATOM 867 N N . ILE A 1 132 ? 24.544 -32.201 16.492 1.00 10.97 110 ILE A N 1
ATOM 868 C CA . ILE A 1 132 ? 24.541 -31.985 17.942 1.00 10.69 110 ILE A CA 1
ATOM 869 C C . ILE A 1 132 ? 23.491 -32.880 18.612 1.00 11.09 110 ILE A C 1
ATOM 870 O O . ILE A 1 132 ? 23.710 -33.410 19.695 1.00 11.08 110 ILE A O 1
ATOM 875 N N . VAL A 1 133 ? 22.357 -33.071 17.952 1.00 11.37 111 VAL A N 1
ATOM 876 C CA . VAL A 1 133 ? 21.331 -33.978 18.464 1.00 11.88 111 VAL A CA 1
ATOM 877 C C . VAL A 1 133 ? 21.894 -35.402 18.576 1.00 12.30 111 VAL A C 1
ATOM 878 O O . VAL A 1 133 ? 21.706 -36.070 19.597 1.00 12.31 111 VAL A O 1
ATOM 882 N N . ASP A 1 134 ? 22.601 -35.851 17.542 1.00 12.61 112 ASP A N 1
ATOM 883 C CA . ASP A 1 134 ? 23.157 -37.207 17.524 1.00 13.44 112 ASP A CA 1
ATOM 884 C C . ASP A 1 134 ? 24.217 -37.368 18.613 1.00 12.77 112 ASP A C 1
ATOM 885 O O . ASP A 1 134 ? 24.269 -38.396 19.298 1.00 13.47 112 ASP A O 1
ATOM 890 N N . LEU A 1 135 ? 25.062 -36.353 18.769 1.00 12.30 113 LEU A N 1
ATOM 891 C CA . LEU A 1 135 ? 26.096 -36.377 19.793 1.00 12.05 113 LEU A CA 1
ATOM 892 C C . LEU A 1 135 ? 25.464 -36.477 21.185 1.00 12.01 113 LEU A C 1
ATOM 893 O O . LEU A 1 135 ? 25.864 -37.312 22.004 1.00 11.76 113 LEU A O 1
ATOM 898 N N . ALA A 1 136 ? 24.456 -35.648 21.447 1.00 11.67 114 ALA A N 1
ATOM 899 C CA . ALA A 1 136 ? 23.743 -35.687 22.726 1.00 12.17 114 ALA A CA 1
ATOM 900 C C . ALA A 1 136 ? 23.066 -37.038 22.970 1.00 13.05 114 ALA A C 1
ATOM 901 O O . ALA A 1 136 ? 23.119 -37.583 24.080 1.00 13.43 114 ALA A O 1
ATOM 903 N N . ASN A 1 137 ? 22.421 -37.575 21.939 1.00 13.53 115 ASN A N 1
ATOM 904 C CA . ASN A 1 137 ? 21.710 -38.846 22.065 1.00 15.05 115 ASN A CA 1
ATOM 905 C C . ASN A 1 137 ? 22.642 -40.026 22.328 1.00 15.02 115 ASN A C 1
ATOM 906 O O . ASN A 1 137 ? 22.266 -40.973 23.024 1.00 16.47 115 ASN A O 1
ATOM 911 N N . CYS A 1 138 ? 23.846 -39.978 21.765 1.00 14.31 116 CYS A N 1
ATOM 912 C CA . CYS A 1 138 ? 24.777 -41.111 21.839 1.00 14.55 116 CYS A CA 1
ATOM 913 C C . CYS A 1 138 ? 25.781 -41.000 22.987 1.00 13.69 116 CYS A C 1
ATOM 914 O O . CYS A 1 138 ? 26.339 -42.012 23.418 1.00 14.84 116 CYS A O 1
ATOM 917 N N . ALA A 1 139 ? 26.026 -39.792 23.479 1.00 12.48 117 ALA A N 1
ATOM 918 C CA . ALA A 1 139 ? 26.978 -39.599 24.575 1.00 11.62 117 ALA A CA 1
ATOM 919 C C . ALA A 1 139 ? 26.299 -39.839 25.910 1.00 11.88 117 ALA A C 1
ATOM 920 O O . ALA A 1 139 ? 25.114 -39.537 26.083 1.00 12.50 117 ALA A O 1
ATOM 922 N N . THR A 1 140 ? 27.054 -40.368 26.871 1.00 11.68 118 THR A N 1
ATOM 923 C CA . THR A 1 140 ? 26.536 -40.587 28.221 1.00 12.39 118 THR A CA 1
ATOM 924 C C . THR A 1 140 ? 26.989 -39.491 29.193 1.00 11.92 118 THR A C 1
ATOM 925 O O . THR A 1 140 ? 26.784 -39.601 30.402 1.00 13.12 118 THR A O 1
ATOM 929 N N . ILE A 1 141 ? 27.598 -38.441 28.648 1.00 10.68 119 ILE A N 1
ATOM 930 C CA . ILE A 1 141 ? 27.985 -37.252 29.399 1.00 9.80 119 ILE A CA 1
ATOM 931 C C . ILE A 1 141 ? 27.204 -36.052 28.845 1.00 9.21 119 ILE A C 1
ATOM 932 O O . ILE A 1 141 ? 26.682 -36.125 27.732 1.00 9.55 119 ILE A O 1
ATOM 937 N N . PRO A 1 142 ? 27.116 -34.951 29.615 1.00 8.89 120 PRO A N 1
ATOM 938 C CA . PRO A 1 142 ? 26.379 -33.773 29.130 1.00 8.66 120 PRO A CA 1
ATOM 939 C C . PRO A 1 142 ? 26.945 -33.205 27.836 1.00 8.44 120 PRO A C 1
ATOM 940 O O . PRO A 1 142 ? 28.162 -33.100 27.687 1.00 8.10 120 PRO A O 1
ATOM 944 N N . VAL A 1 143 ? 26.058 -32.847 26.907 1.00 8.35 121 VAL A N 1
ATOM 945 C CA . VAL A 1 143 ? 26.440 -32.263 25.636 1.00 8.07 121 VAL A CA 1
ATOM 946 C C . VAL A 1 143 ? 25.765 -30.896 25.496 1.00 8.09 121 VAL A C 1
ATOM 947 O O . VAL A 1 143 ? 24.561 -30.769 25.722 1.00 8.56 121 VAL A O 1
ATOM 951 N N . ILE A 1 144 ? 26.562 -29.902 25.116 1.00 7.62 122 ILE A N 1
ATOM 952 C CA . ILE A 1 144 ? 26.120 -28.514 24.960 1.00 7.72 122 ILE A CA 1
ATOM 953 C C . ILE A 1 144 ? 26.244 -28.089 23.494 1.00 7.65 122 ILE A C 1
ATOM 954 O O . ILE A 1 144 ? 27.292 -28.249 22.857 1.00 8.19 122 ILE A O 1
ATOM 959 N N . ASN A 1 145 ? 25.162 -27.517 22.973 1.00 7.62 123 ASN A N 1
ATOM 960 C CA . ASN A 1 145 ? 25.115 -26.960 21.630 1.00 7.58 123 ASN A CA 1
ATOM 961 C C . ASN A 1 145 ? 25.757 -25.575 21.622 1.00 7.05 123 ASN A C 1
ATOM 962 O O . ASN A 1 145 ? 25.232 -24.643 22.242 1.00 7.57 123 ASN A O 1
ATOM 967 N N . GLY A 1 146 ? 26.897 -25.456 20.939 1.00 6.76 124 GLY A N 1
ATOM 968 C CA . GLY A 1 146 ? 27.629 -24.194 20.816 1.00 6.78 124 GLY A CA 1
ATOM 969 C C . GLY A 1 146 ? 27.258 -23.363 19.602 1.00 7.22 124 GLY A C 1
ATOM 970 O O . GLY A 1 146 ? 27.997 -22.434 19.245 1.00 8.19 124 GLY A O 1
ATOM 971 N N . MET A 1 147 ? 26.131 -23.735 18.986 1.00 6.99 125 MET A N 1
ATOM 972 C CA . MET A 1 147 ? 25.459 -23.107 17.838 1.00 7.61 125 MET A CA 1
ATOM 973 C C . MET A 1 147 ? 25.342 -24.130 16.715 1.00 7.84 125 MET A C 1
ATOM 974 O O . MET A 1 147 ? 26.286 -24.883 16.432 1.00 7.86 125 MET A O 1
ATOM 979 N N . SER A 1 148 ? 24.166 -24.153 16.093 1.00 7.90 126 SER A N 1
ATOM 980 C CA . SER A 1 148 ? 23.917 -24.933 14.895 1.00 8.19 126 SER A CA 1
ATOM 981 C C . SER A 1 148 ? 23.229 -24.033 13.874 1.00 8.95 126 SER A C 1
ATOM 982 O O . SER A 1 148 ? 23.128 -22.815 14.078 1.00 8.74 126 SER A O 1
ATOM 985 N N . ASP A 1 149 ? 22.750 -24.624 12.788 1.00 9.19 127 ASP A N 1
ATOM 986 C CA . ASP A 1 149 ? 21.958 -23.874 11.811 1.00 10.21 127 ASP A CA 1
ATOM 987 C C . ASP A 1 149 ? 20.523 -23.624 12.291 1.00 10.53 127 ASP A C 1
ATOM 988 O O . ASP A 1 149 ? 19.781 -22.880 11.639 1.00 11.64 127 ASP A O 1
ATOM 993 N N . TYR A 1 150 ? 20.144 -24.232 13.419 1.00 9.81 128 TYR A N 1
ATOM 994 C CA . TYR A 1 150 ? 18.777 -24.155 13.951 1.00 10.54 128 TYR A CA 1
ATOM 995 C C . TYR A 1 150 ? 18.673 -23.174 15.114 1.00 9.26 128 TYR A C 1
ATOM 996 O O . TYR A 1 150 ? 17.755 -22.353 15.163 1.00 9.47 128 TYR A O 1
ATOM 1005 N N . ASN A 1 151 ? 19.592 -23.261 16.064 1.00 8.41 129 ASN A N 1
ATOM 1006 C CA . ASN A 1 151 ? 19.493 -22.441 17.269 1.00 7.78 129 ASN A CA 1
ATOM 1007 C C . ASN A 1 151 ? 20.853 -22.178 17.907 1.00 7.62 129 ASN A C 1
ATOM 1008 O O . ASN A 1 151 ? 21.893 -22.592 17.378 1.00 8.44 129 ASN A O 1
ATOM 1013 N N . HIS A 1 152 ? 20.843 -21.458 19.019 1.00 7.18 130 HIS A N 1
ATOM 1014 C CA . HIS A 1 152 ? 22.069 -20.998 19.660 1.00 7.35 130 HIS A CA 1
ATOM 1015 C C . HIS A 1 152 ? 21.789 -20.786 21.149 1.00 7.22 130 HIS A C 1
ATOM 1016 O O . HIS A 1 152 ? 21.686 -19.650 21.622 1.00 6.93 130 HIS A O 1
ATOM 1023 N N . PRO A 1 153 ? 21.654 -21.887 21.918 1.00 7.31 131 PRO A N 1
ATOM 1024 C CA . PRO A 1 153 ? 21.086 -21.780 23.264 1.00 7.31 131 PRO A CA 1
ATOM 1025 C C . PRO A 1 153 ? 21.998 -21.153 24.331 1.00 7.02 131 PRO A C 1
ATOM 1026 O O . PRO A 1 153 ? 21.491 -20.597 25.307 1.00 6.98 131 PRO A O 1
ATOM 1030 N N . THR A 1 154 ? 23.315 -21.238 24.172 1.00 6.58 132 THR A N 1
ATOM 1031 C CA . THR A 1 154 ? 24.200 -20.536 25.100 1.00 6.44 132 THR A CA 1
ATOM 1032 C C . THR A 1 154 ? 24.112 -19.020 24.874 1.00 6.69 132 THR A C 1
ATOM 1033 O O . THR A 1 154 ? 24.204 -18.250 25.822 1.00 6.92 132 THR A O 1
ATOM 1037 N N . GLN A 1 155 ? 23.898 -18.605 23.626 1.00 6.54 133 GLN A N 1
ATOM 1038 C CA . GLN A 1 155 ? 23.634 -17.203 23.319 1.00 6.39 133 GLN A CA 1
ATOM 1039 C C . GLN A 1 155 ? 22.357 -16.746 24.038 1.00 6.63 133 GLN A C 1
ATOM 1040 O O . GLN A 1 155 ? 22.310 -15.657 24.600 1.00 6.46 133 GLN A O 1
ATOM 1046 N N . GLU A 1 156 ? 21.329 -17.591 24.043 1.00 6.69 134 GLU A N 1
ATOM 1047 C CA . GLU A 1 156 ? 20.093 -17.274 24.746 1.00 7.02 134 GLU A CA 1
ATOM 1048 C C . GLU A 1 156 ? 20.349 -16.943 26.200 1.00 6.92 134 GLU A C 1
ATOM 1049 O O . GLU A 1 156 ? 19.865 -15.937 26.717 1.00 7.43 134 GLU A O 1
ATOM 1055 N N . LEU A 1 157 ? 21.106 -17.799 26.882 1.00 6.55 135 LEU A N 1
ATOM 1056 C CA . LEU A 1 157 ? 21.330 -17.592 28.301 1.00 6.35 135 LEU A CA 1
ATOM 1057 C C . LEU A 1 157 ? 22.172 -16.350 28.573 1.00 6.56 135 LEU A C 1
ATOM 1058 O O . LEU A 1 157 ? 21.878 -15.595 29.499 1.00 6.84 135 LEU A O 1
ATOM 1063 N N . GLY A 1 158 ? 23.192 -16.106 27.754 1.00 6.41 136 GLY A N 1
ATOM 1064 C CA . GLY A 1 158 ? 23.995 -14.908 27.899 1.00 6.05 136 GLY A CA 1
ATOM 1065 C C . GLY A 1 158 ? 23.159 -13.661 27.668 1.00 6.44 136 GLY A C 1
ATOM 1066 O O . GLY A 1 158 ? 23.275 -12.682 28.407 1.00 7.29 136 GLY A O 1
ATOM 1067 N N . ASP A 1 159 ? 22.307 -13.709 26.644 1.00 6.63 137 ASP A N 1
ATOM 1068 C CA . ASP A 1 159 ? 21.442 -12.583 26.315 1.00 6.71 137 ASP A CA 1
ATOM 1069 C C . ASP A 1 159 ? 20.437 -12.325 27.425 1.00 6.91 137 ASP A C 1
ATOM 1070 O O . ASP A 1 159 ? 20.165 -11.175 27.755 1.00 7.45 137 ASP A O 1
ATOM 1075 N N . LEU A 1 160 ? 19.908 -13.385 28.025 1.00 6.97 138 LEU A N 1
ATOM 1076 C CA . LEU A 1 160 ? 18.994 -13.237 29.152 1.00 6.95 138 LEU A CA 1
ATOM 1077 C C . LEU A 1 160 ? 19.690 -12.629 30.361 1.00 7.25 138 LEU A C 1
ATOM 1078 O O . LEU A 1 160 ? 19.146 -11.731 31.002 1.00 7.27 138 LEU A O 1
ATOM 1083 N N . CYS A 1 161 ? 20.900 -13.106 30.674 1.00 7.36 139 CYS A N 1
ATOM 1084 C CA . CYS A 1 161 ? 21.681 -12.497 31.743 1.00 7.93 139 CYS A CA 1
ATOM 1085 C C . CYS A 1 161 ? 21.839 -10.989 31.490 1.00 7.65 139 CYS A C 1
ATOM 1086 O O . CYS A 1 161 ? 21.756 -10.185 32.410 1.00 8.33 139 CYS A O 1
ATOM 1089 N N . THR A 1 162 ? 22.096 -10.632 30.237 1.00 7.44 140 THR A N 1
ATOM 1090 C CA . THR A 1 162 ? 22.334 -9.246 29.862 1.00 7.45 140 THR A CA 1
ATOM 1091 C C . THR A 1 162 ? 21.070 -8.394 30.034 1.00 7.77 140 THR A C 1
ATOM 1092 O O . THR A 1 162 ? 21.134 -7.290 30.558 1.00 7.91 140 THR A O 1
ATOM 1096 N N . MET A 1 163 ? 19.929 -8.921 29.601 1.00 7.89 141 MET A N 1
ATOM 1097 C CA . MET A 1 163 ? 18.662 -8.197 29.748 1.00 7.86 141 MET A CA 1
ATOM 1098 C C . MET A 1 163 ? 18.272 -8.031 31.211 1.00 8.34 141 MET A C 1
ATOM 1099 O O . MET A 1 163 ? 17.776 -6.975 31.597 1.00 9.02 141 MET A O 1
ATOM 1104 N N . VAL A 1 164 ? 18.519 -9.056 32.027 1.00 8.52 142 VAL A N 1
ATOM 1105 C CA . VAL A 1 164 ? 18.298 -8.945 33.468 1.00 9.00 142 VAL A CA 1
ATOM 1106 C C . VAL A 1 164 ? 19.164 -7.839 34.082 1.00 9.64 142 VAL A C 1
ATOM 1107 O O . VAL A 1 164 ? 18.679 -7.015 34.864 1.00 10.47 142 VAL A O 1
ATOM 1111 N N . GLU A 1 165 ? 20.453 -7.810 33.734 1.00 9.40 143 GLU A N 1
ATOM 1112 C CA . GLU A 1 165 ? 21.351 -6.788 34.259 1.00 10.05 143 GLU A CA 1
ATOM 1113 C C . GLU A 1 165 ? 20.964 -5.387 33.809 1.00 10.59 143 GLU A C 1
ATOM 1114 O O . GLU A 1 165 ? 21.156 -4.422 34.550 1.00 11.94 143 GLU A O 1
ATOM 1120 N N . HIS A 1 166 ? 20.404 -5.288 32.608 1.00 10.32 144 HIS A N 1
ATOM 1121 C CA . HIS A 1 166 ? 20.029 -4.002 32.018 1.00 11.13 144 HIS A CA 1
ATOM 1122 C C . HIS A 1 166 ? 18.511 -3.778 32.023 1.00 12.17 144 HIS A C 1
ATOM 1123 O O . HIS A 1 166 ? 17.991 -2.999 31.223 1.00 12.69 144 HIS A O 1
ATOM 1130 N N . LEU A 1 167 ? 17.810 -4.438 32.944 1.00 13.00 145 LEU A N 1
ATOM 1131 C CA . LEU A 1 167 ? 16.366 -4.259 33.092 1.00 14.55 145 LEU A CA 1
ATOM 1132 C C . LEU A 1 167 ? 16.046 -2.771 33.255 1.00 15.87 145 LEU A C 1
ATOM 1133 O O . LEU A 1 167 ? 16.630 -2.111 34.120 1.00 16.38 145 LEU A O 1
ATOM 1138 N N . PRO A 1 168 ? 15.125 -2.237 32.430 1.00 16.85 146 PRO A N 1
ATOM 1139 C CA . PRO A 1 168 ? 14.734 -0.843 32.562 1.00 18.62 146 PRO A CA 1
ATOM 1140 C C . PRO A 1 168 ? 14.129 -0.552 33.934 1.00 20.19 146 PRO A C 1
ATOM 1141 O O . PRO A 1 168 ? 13.460 -1.414 34.528 1.00 19.85 146 PRO A O 1
ATOM 1145 N N . GLU A 1 169 ? 14.384 0.651 34.436 1.00 22.19 147 GLU A N 1
ATOM 1146 C CA . GLU A 1 169 ? 13.851 1.087 35.726 1.00 24.03 147 GLU A CA 1
ATOM 1147 C C . GLU A 1 169 ? 12.328 0.995 35.732 1.00 24.85 147 GLU A C 1
ATOM 1148 O O . GLU A 1 169 ? 11.666 1.413 34.778 1.00 25.48 147 GLU A O 1
ATOM 1150 N N . GLY A 1 170 ? 11.785 0.411 36.795 1.00 25.70 148 GLY A N 1
ATOM 1151 C CA . GLY A 1 170 ? 10.338 0.292 36.966 1.00 26.41 148 GLY A CA 1
ATOM 1152 C C . GLY A 1 170 ? 9.642 -0.748 36.101 1.00 25.59 148 GLY A C 1
ATOM 1153 O O . GLY A 1 170 ? 8.409 -0.785 36.059 1.00 26.78 148 GLY A O 1
ATOM 1154 N N . LYS A 1 171 ? 10.412 -1.592 35.411 1.00 23.88 149 LYS A N 1
ATOM 1155 C CA . LYS A 1 171 ? 9.844 -2.627 34.545 1.00 22.82 149 LYS A CA 1
ATOM 1156 C C . LYS A 1 171 ? 10.169 -4.024 35.044 1.00 21.47 149 LYS A C 1
ATOM 1157 O O . LYS A 1 171 ? 11.284 -4.290 35.497 1.00 21.63 149 LYS A O 1
ATOM 1163 N N . LYS A 1 172 ? 9.186 -4.916 34.942 1.00 20.39 150 LYS A N 1
ATOM 1164 C CA . LYS A 1 172 ? 9.414 -6.342 35.126 1.00 18.92 150 LYS A CA 1
ATOM 1165 C C . LYS A 1 172 ? 9.986 -6.913 33.836 1.00 17.12 150 LYS A C 1
ATOM 1166 O O . LYS A 1 172 ? 9.733 -6.391 32.747 1.00 16.01 150 LYS A O 1
ATOM 1168 N N . LEU A 1 173 ? 10.755 -7.985 33.959 1.00 15.70 151 LEU A N 1
ATOM 1169 C CA . LEU A 1 173 ? 11.296 -8.668 32.792 1.00 14.24 151 LEU A CA 1
ATOM 1170 C C . LEU A 1 173 ? 10.189 -8.995 31.786 1.00 13.87 151 LEU A C 1
ATOM 1171 O O . LEU A 1 173 ? 10.331 -8.764 30.577 1.00 12.85 151 LEU A O 1
ATOM 1176 N N . GLU A 1 174 ? 9.065 -9.482 32.299 1.00 14.03 152 GLU A N 1
ATOM 1177 C CA . GLU A 1 174 ? 7.963 -9.942 31.458 1.00 14.30 152 GLU A CA 1
ATOM 1178 C C . GLU A 1 174 ? 7.294 -8.823 30.675 1.00 14.66 152 GLU A C 1
ATOM 1179 O O . GLU A 1 174 ? 6.664 -9.080 29.657 1.00 15.55 152 GLU A O 1
ATOM 1185 N N . ASP A 1 175 ? 7.428 -7.589 31.143 1.00 14.96 153 ASP A N 1
ATOM 1186 C CA . ASP A 1 175 ? 6.825 -6.462 30.437 1.00 15.49 153 ASP A CA 1
ATOM 1187 C C . ASP A 1 175 ? 7.747 -5.853 29.390 1.00 14.13 153 ASP A C 1
ATOM 1188 O O . ASP A 1 175 ? 7.336 -4.934 28.668 1.00 15.16 153 ASP A O 1
ATOM 1193 N N . CYS A 1 176 ? 8.966 -6.370 29.277 1.00 12.65 154 CYS A N 1
ATOM 1194 C CA . CYS A 1 176 ? 9.906 -5.866 28.279 1.00 11.88 154 CYS A CA 1
ATOM 1195 C C . CYS A 1 176 ? 9.527 -6.304 26.867 1.00 11.18 154 CYS A C 1
ATOM 1196 O O . CYS A 1 176 ? 8.931 -7.373 26.659 1.00 11.20 154 CYS A O 1
ATOM 1199 N N . LYS A 1 177 ? 9.874 -5.448 25.913 1.00 10.63 155 LYS A N 1
ATOM 1200 C CA . LYS A 1 177 ? 9.685 -5.709 24.496 1.00 10.28 155 LYS A CA 1
ATOM 1201 C C . LYS A 1 177 ? 11.047 -5.847 23.849 1.00 9.52 155 LYS A C 1
ATOM 1202 O O . LYS A 1 177 ? 11.886 -4.957 23.962 1.00 10.14 155 LYS A O 1
ATOM 1208 N N . VAL A 1 178 ? 11.255 -6.975 23.185 1.00 9.01 156 VAL A N 1
ATOM 1209 C CA . VAL A 1 178 ? 12.513 -7.311 22.543 1.00 8.26 156 VAL A CA 1
ATOM 1210 C C . VAL A 1 178 ? 12.255 -7.478 21.051 1.00 8.47 156 VAL A C 1
ATOM 1211 O O . VAL A 1 178 ? 11.450 -8.308 20.651 1.00 8.81 156 VAL A O 1
ATOM 1215 N N . VAL A 1 179 ? 12.909 -6.658 20.232 1.00 8.21 157 VAL A N 1
ATOM 1216 C CA . VAL A 1 179 ? 12.684 -6.679 18.788 1.00 8.34 157 VAL A CA 1
ATOM 1217 C C . VAL A 1 179 ? 13.971 -7.076 18.098 1.00 8.03 157 VAL A C 1
ATOM 1218 O O . VAL A 1 179 ? 14.994 -6.416 18.257 1.00 8.39 157 VAL A O 1
ATOM 1222 N N . PHE A 1 180 ? 13.921 -8.179 17.359 1.00 7.82 158 PHE A N 1
ATOM 1223 C CA . PHE A 1 180 ? 15.028 -8.591 16.530 1.00 7.99 158 PHE A CA 1
ATOM 1224 C C . PHE A 1 180 ? 14.806 -8.067 15.121 1.00 8.11 158 PHE A C 1
ATOM 1225 O O . PHE A 1 180 ? 13.739 -8.269 14.542 1.00 8.46 158 PHE A O 1
ATOM 1233 N N . VAL A 1 181 ? 15.827 -7.416 14.570 1.00 7.88 159 VAL A N 1
ATOM 1234 C CA . VAL A 1 181 ? 15.746 -6.805 13.246 1.00 8.10 159 VAL A CA 1
ATOM 1235 C C . VAL A 1 181 ? 16.572 -7.581 12.224 1.00 8.51 159 VAL A C 1
ATOM 1236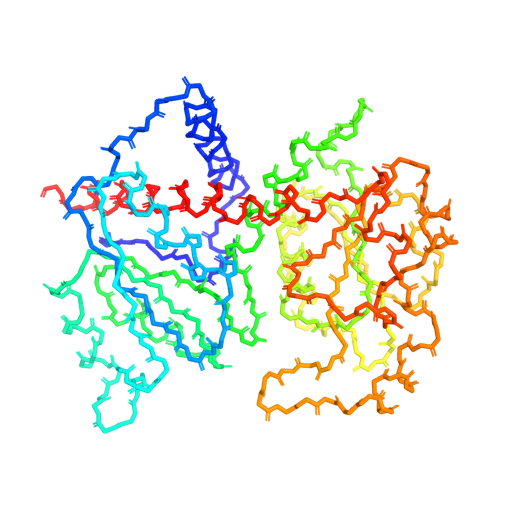 O O . VAL A 1 181 ? 17.730 -7.910 12.469 1.00 8.36 159 VAL A O 1
ATOM 1240 N N . GLY A 1 182 ? 15.976 -7.865 11.069 1.00 8.88 160 GLY A N 1
ATOM 1241 C CA . GLY A 1 182 ? 16.709 -8.414 9.940 1.00 9.48 160 GLY A CA 1
ATOM 1242 C C . GLY A 1 182 ? 16.372 -9.850 9.585 1.00 9.41 160 GLY A C 1
ATOM 1243 O O . GLY A 1 182 ? 15.200 -10.222 9.483 1.00 9.80 160 GLY A O 1
ATOM 1244 N N . ASP A 1 183 ? 17.419 -10.647 9.382 1.00 9.64 161 ASP A N 1
ATOM 1245 C CA . ASP A 1 183 ? 17.291 -12.006 8.865 1.00 9.69 161 ASP A CA 1
ATOM 1246 C C . ASP A 1 183 ? 16.843 -12.980 9.950 1.00 9.18 161 ASP A C 1
ATOM 1247 O O . ASP A 1 183 ? 17.172 -12.816 11.127 1.00 8.95 161 ASP A O 1
ATOM 1252 N N . ALA A 1 184 ? 16.089 -13.993 9.543 1.00 9.44 162 ALA A N 1
ATOM 1253 C CA . ALA A 1 184 ? 15.657 -15.072 10.430 1.00 9.43 162 ALA A CA 1
ATOM 1254 C C . ALA A 1 184 ? 16.814 -16.031 10.710 1.00 8.98 162 ALA A C 1
ATOM 1255 O O . ALA A 1 184 ? 16.768 -17.204 10.338 1.00 10.10 162 ALA A O 1
ATOM 1257 N N . THR A 1 185 ? 17.845 -15.526 11.381 1.00 8.79 163 THR A N 1
ATOM 1258 C CA . THR A 1 185 ? 19.019 -16.343 11.701 1.00 8.52 163 THR A CA 1
ATOM 1259 C C . THR A 1 185 ? 18.689 -17.295 12.843 1.00 8.32 163 THR A C 1
ATOM 1260 O O . THR A 1 185 ? 17.657 -17.164 13.496 1.00 8.36 163 THR A O 1
ATOM 1264 N N . GLN A 1 186 ? 19.568 -18.258 13.093 1.00 8.26 164 GLN A N 1
ATOM 1265 C CA . GLN A 1 186 ? 19.379 -19.125 14.260 1.00 8.10 164 GLN A CA 1
ATOM 1266 C C . GLN A 1 186 ? 19.360 -18.324 15.557 1.00 8.05 164 GLN A C 1
ATOM 1267 O O . GLN A 1 186 ? 18.692 -18.709 16.519 1.00 8.05 164 GLN A O 1
ATOM 1273 N N . VAL A 1 187 ? 20.105 -17.224 15.591 1.00 7.63 165 VAL A N 1
ATOM 1274 C CA . VAL A 1 187 ? 20.115 -16.334 16.751 1.00 7.38 165 VAL A CA 1
ATOM 1275 C C . VAL A 1 187 ? 18.771 -15.614 16.894 1.00 7.50 165 VAL A C 1
ATOM 1276 O O . VAL A 1 187 ? 18.260 -15.481 17.983 1.00 7.26 165 VAL A O 1
ATOM 1280 N N . CYS A 1 188 ? 18.193 -15.160 15.784 1.00 7.59 166 CYS A N 1
ATOM 1281 C CA . CYS A 1 188 ? 16.846 -14.595 15.810 1.00 8.28 166 CYS A CA 1
ATOM 1282 C C . CYS A 1 188 ? 15.859 -15.567 16.455 1.00 8.11 166 CYS A C 1
ATOM 1283 O O . CYS A 1 188 ? 15.119 -15.207 17.376 1.00 8.02 166 CYS A O 1
ATOM 1286 N N . PHE A 1 189 ? 15.859 -16.805 15.980 1.00 7.92 167 PHE A N 1
ATOM 1287 C CA . PHE A 1 189 ? 14.936 -17.801 16.506 1.00 8.03 167 PHE A CA 1
ATOM 1288 C C . PHE A 1 189 ? 15.204 -18.050 17.982 1.00 7.95 167 PHE A C 1
ATOM 1289 O O . PHE A 1 189 ? 14.285 -18.073 18.798 1.00 7.75 167 PHE A O 1
ATOM 1297 N N . SER A 1 190 ? 16.474 -18.228 18.325 1.00 7.43 168 SER A N 1
ATOM 1298 C CA . SER A 1 190 ? 16.850 -18.438 19.715 1.00 7.00 168 SER A CA 1
ATOM 1299 C C . SER A 1 190 ? 16.395 -17.298 20.621 1.00 7.11 168 SER A C 1
ATOM 1300 O O . SER A 1 190 ? 15.882 -17.536 21.719 1.00 7.36 168 SER A O 1
ATOM 1303 N N . LEU A 1 191 ? 16.556 -16.059 20.164 1.00 7.07 169 LEU A N 1
ATOM 1304 C CA . LEU A 1 191 ? 16.094 -14.919 20.962 1.00 6.83 169 LEU A CA 1
ATOM 1305 C C . LEU A 1 191 ? 14.582 -15.001 21.166 1.00 7.14 169 LEU A C 1
ATOM 1306 O O . LEU A 1 191 ? 14.067 -14.716 22.254 1.00 7.38 169 LEU A O 1
ATOM 1311 N N . GLY A 1 192 ? 13.863 -15.391 20.121 1.00 7.46 170 GLY A N 1
ATOM 1312 C CA . GLY A 1 192 ? 12.431 -15.636 20.244 1.00 7.72 170 GLY A CA 1
ATOM 1313 C C . GLY A 1 192 ? 12.116 -16.709 21.270 1.00 8.12 170 GLY A C 1
ATOM 1314 O O . GLY A 1 192 ? 11.203 -16.558 22.091 1.00 8.47 170 GLY A O 1
ATOM 1315 N N . LEU A 1 193 ? 12.877 -17.798 21.234 1.00 7.81 171 LEU A N 1
ATOM 1316 C CA . LEU A 1 193 ? 12.660 -18.901 22.178 1.00 7.89 171 LEU A CA 1
ATOM 1317 C C . LEU A 1 193 ? 12.861 -18.471 23.626 1.00 7.97 171 LEU A C 1
ATOM 1318 O O . LEU A 1 193 ? 12.047 -18.809 24.485 1.00 8.44 171 LEU A O 1
ATOM 1323 N N . ILE A 1 194 ? 13.933 -17.743 23.912 1.00 8.06 172 ILE A N 1
ATOM 1324 C CA . ILE A 1 194 ? 14.211 -17.381 25.299 1.00 7.70 172 ILE A CA 1
ATOM 1325 C C . ILE A 1 194 ? 13.266 -16.300 25.806 1.00 8.41 172 ILE A C 1
ATOM 1326 O O . ILE A 1 194 ? 12.747 -16.394 26.922 1.00 8.32 172 ILE A O 1
ATOM 1331 N N . THR A 1 195 ? 13.004 -15.284 24.989 1.00 8.30 173 THR A N 1
ATOM 1332 C CA . THR A 1 195 ? 12.111 -14.218 25.423 1.00 8.90 173 THR A CA 1
ATOM 1333 C C . THR A 1 195 ? 10.706 -14.769 25.688 1.00 9.20 173 THR A C 1
ATOM 1334 O O . THR A 1 195 ? 10.096 -14.448 26.712 1.00 9.90 173 THR A O 1
ATOM 1338 N N . THR A 1 196 ? 10.194 -15.609 24.788 1.00 9.33 174 THR A N 1
ATOM 1339 C CA . THR A 1 196 ? 8.875 -16.199 25.006 1.00 9.58 174 THR A CA 1
ATOM 1340 C C . THR A 1 196 ? 8.864 -17.166 26.193 1.00 9.79 174 THR A C 1
ATOM 1341 O O . THR A 1 196 ? 7.894 -17.213 26.933 1.00 9.97 174 THR A O 1
ATOM 1345 N N . LYS A 1 197 ? 9.949 -17.915 26.389 1.00 9.08 175 LYS A N 1
ATOM 1346 C CA . LYS A 1 197 ? 10.058 -18.806 27.558 1.00 9.66 175 LYS A CA 1
ATOM 1347 C C . LYS A 1 197 ? 9.964 -18.014 28.868 1.00 9.52 175 LYS A C 1
ATOM 1348 O O . LYS A 1 197 ? 9.392 -18.491 29.854 1.00 10.02 175 LYS A O 1
ATOM 1354 N N . MET A 1 198 ? 10.523 -16.803 28.881 1.00 9.15 176 MET A N 1
ATOM 1355 C CA . MET A 1 198 ? 10.533 -15.989 30.102 1.00 9.06 176 MET A CA 1
ATOM 1356 C C . MET A 1 198 ? 9.286 -15.114 30.259 1.00 9.75 176 MET A C 1
ATOM 1357 O O . MET A 1 198 ? 9.166 -14.372 31.232 1.00 9.93 176 MET A O 1
ATOM 1362 N N . GLY A 1 199 ? 8.361 -15.200 29.309 1.00 9.88 177 GLY A N 1
ATOM 1363 C CA . GLY A 1 199 ? 7.104 -14.458 29.390 1.00 10.83 177 GLY A CA 1
ATOM 1364 C C . GLY A 1 199 ? 7.175 -13.031 28.893 1.00 10.49 177 GLY A C 1
ATOM 1365 O O . GLY A 1 199 ? 6.298 -12.211 29.219 1.00 11.51 177 GLY A O 1
ATOM 1366 N N . MET A 1 200 ? 8.193 -12.746 28.080 1.00 9.89 178 MET A N 1
ATOM 1367 C CA . MET A 1 200 ? 8.428 -11.408 27.547 1.00 9.57 178 MET A CA 1
ATOM 1368 C C . MET A 1 200 ? 7.691 -11.241 26.220 1.00 9.91 178 MET A C 1
ATOM 1369 O O . MET A 1 200 ? 6.988 -12.146 25.772 1.00 9.94 178 MET A O 1
ATOM 1374 N N . ASN A 1 201 ? 7.847 -10.067 25.614 1.00 9.90 179 ASN A N 1
ATOM 1375 C CA . ASN A 1 201 ? 7.196 -9.740 24.352 1.00 10.52 179 ASN A CA 1
ATOM 1376 C C . ASN A 1 201 ? 8.238 -9.643 23.261 1.00 10.03 179 ASN A C 1
ATOM 1377 O O . ASN A 1 201 ? 9.136 -8.809 23.332 1.00 11.06 179 ASN A O 1
ATOM 1382 N N . PHE A 1 202 ? 8.126 -10.531 22.274 1.00 9.37 180 PHE A N 1
ATOM 1383 C CA . PHE A 1 202 ? 9.110 -10.666 21.207 1.00 8.71 180 PHE A CA 1
ATOM 1384 C C . PHE A 1 202 ? 8.543 -10.217 19.873 1.00 9.03 180 PHE A C 1
ATOM 1385 O O . PHE A 1 202 ? 7.383 -10.476 19.566 1.00 10.20 180 PHE A O 1
ATOM 1393 N N . VAL A 1 203 ? 9.373 -9.551 19.077 1.00 8.92 181 VAL A N 1
ATOM 1394 C CA . VAL A 1 203 ? 9.047 -9.273 17.686 1.00 9.07 181 VAL A CA 1
ATOM 1395 C C . VAL A 1 203 ? 10.228 -9.624 16.791 1.00 8.76 181 VAL A C 1
ATOM 1396 O O . VAL A 1 203 ? 11.375 -9.278 17.095 1.00 9.17 181 VAL A O 1
ATOM 1400 N N . HIS A 1 204 ? 9.954 -10.334 15.701 1.00 9.13 182 HIS A N 1
ATOM 1401 C CA . HIS A 1 204 ? 10.897 -10.388 14.600 1.00 8.85 182 HIS A CA 1
ATOM 1402 C C . HIS A 1 204 ? 10.415 -9.413 13.535 1.00 8.92 182 HIS A C 1
ATOM 1403 O O . HIS A 1 204 ? 9.383 -9.645 12.900 1.00 9.62 182 HIS A O 1
ATOM 1410 N N . PHE A 1 205 ? 11.167 -8.325 13.376 1.00 8.65 183 PHE A N 1
ATOM 1411 C CA . PHE A 1 205 ? 10.984 -7.353 12.308 1.00 9.24 183 PHE A CA 1
ATOM 1412 C C . PHE A 1 205 ? 11.934 -7.729 11.181 1.00 9.53 183 PHE A C 1
ATOM 1413 O O . PHE A 1 205 ? 13.136 -7.486 11.265 1.00 9.38 183 PHE A O 1
ATOM 1421 N N . GLY A 1 206 ? 11.376 -8.324 10.131 1.00 10.25 184 GLY A N 1
ATOM 1422 C CA . GLY A 1 206 ? 12.163 -8.829 8.999 1.00 10.53 184 GLY A CA 1
ATOM 1423 C C . GLY A 1 206 ? 11.351 -8.832 7.719 1.00 11.54 184 GLY A C 1
ATOM 1424 O O . GLY A 1 206 ? 10.125 -8.857 7.769 1.00 11.51 184 GLY A O 1
ATOM 1425 N N . PRO A 1 207 ? 12.032 -8.814 6.556 1.00 12.13 185 PRO A N 1
ATOM 1426 C CA . PRO A 1 207 ? 11.319 -8.741 5.281 1.00 13.57 185 PRO A CA 1
ATOM 1427 C C . PRO A 1 207 ? 10.734 -10.086 4.890 1.00 14.27 185 PRO A C 1
ATOM 1428 O O . PRO A 1 207 ? 11.272 -11.130 5.271 1.00 13.80 185 PRO A O 1
ATOM 1432 N N . GLU A 1 208 ? 9.630 -10.058 4.155 1.00 15.44 186 GLU A N 1
ATOM 1433 C CA . GLU A 1 208 ? 8.991 -11.282 3.696 1.00 16.14 186 GLU A CA 1
ATOM 1434 C C . GLU A 1 208 ? 9.984 -12.116 2.896 1.00 16.00 186 GLU A C 1
ATOM 1435 O O . GLU A 1 208 ? 10.749 -11.583 2.078 1.00 16.62 186 GLU A O 1
ATOM 1441 N N . GLY A 1 209 ? 9.973 -13.424 3.157 1.00 15.87 187 GLY A N 1
ATOM 1442 C CA . GLY A 1 209 ? 10.948 -14.346 2.580 1.00 15.90 187 GLY A CA 1
ATOM 1443 C C . GLY A 1 209 ? 12.135 -14.614 3.498 1.00 14.72 187 GLY A C 1
ATOM 1444 O O . GLY A 1 209 ? 12.887 -15.576 3.283 1.00 15.19 187 GLY A O 1
ATOM 1445 N N . PHE A 1 210 ? 12.304 -13.766 4.514 1.00 13.23 188 PHE A N 1
ATOM 1446 C CA . PHE A 1 210 ? 13.416 -13.870 5.475 1.00 12.45 188 PHE A CA 1
ATOM 1447 C C . PHE A 1 210 ? 12.921 -13.774 6.923 1.00 11.88 188 PHE A C 1
ATOM 1448 O O . PHE A 1 210 ? 13.669 -13.401 7.838 1.00 11.92 188 PHE A O 1
ATOM 1456 N N . GLN A 1 211 ? 11.659 -14.144 7.124 1.00 12.28 189 GLN A N 1
ATOM 1457 C CA . GLN A 1 211 ? 11.017 -14.104 8.429 1.00 11.96 189 GLN A CA 1
ATOM 1458 C C . GLN A 1 211 ? 11.048 -15.485 9.072 1.00 11.61 189 GLN A C 1
ATOM 1459 O O . GLN A 1 211 ? 11.120 -16.504 8.372 1.00 12.48 189 GLN A O 1
ATOM 1465 N N . LEU A 1 212 ? 10.975 -15.526 10.401 1.00 10.97 190 LEU A N 1
ATOM 1466 C CA . LEU A 1 212 ? 10.778 -16.799 11.095 1.00 10.97 190 LEU A CA 1
ATOM 1467 C C . LEU A 1 212 ? 9.590 -17.505 10.445 1.00 12.36 190 LEU A C 1
ATOM 1468 O O . LEU A 1 212 ? 8.558 -16.878 10.133 1.00 12.50 190 LEU A O 1
ATOM 1473 N N . ASN A 1 213 ? 9.753 -18.798 10.196 1.00 12.94 191 ASN A N 1
ATOM 1474 C CA . ASN A 1 213 ? 8.785 -19.550 9.422 1.00 14.32 191 ASN A CA 1
ATOM 1475 C C . ASN A 1 213 ? 7.628 -20.064 10.279 1.00 14.63 191 ASN A C 1
ATOM 1476 O O . ASN A 1 213 ? 7.582 -19.819 11.483 1.00 13.33 191 ASN A O 1
ATOM 1481 N N . GLU A 1 214 ? 6.685 -20.751 9.646 1.00 16.05 192 GLU A N 1
ATOM 1482 C CA . GLU A 1 214 ? 5.485 -21.220 10.342 1.00 16.95 192 GLU A CA 1
ATOM 1483 C C . GLU A 1 214 ? 5.816 -22.131 11.519 1.00 16.52 192 GLU A C 1
ATOM 1484 O O . GLU A 1 214 ? 5.182 -22.046 12.573 1.00 16.47 192 GLU A O 1
ATOM 1487 N N . GLU A 1 215 ? 6.811 -22.997 11.340 1.00 16.55 193 GLU A N 1
ATOM 1488 C CA . GLU A 1 215 ? 7.208 -23.947 12.372 1.00 16.64 193 GLU A CA 1
ATOM 1489 C C . GLU A 1 215 ? 7.887 -23.224 13.537 1.00 14.68 193 GLU A C 1
ATOM 1490 O O . GLU A 1 215 ? 7.653 -23.560 14.698 1.00 14.06 193 GLU A O 1
ATOM 1496 N N . HIS A 1 216 ? 8.732 -22.240 13.225 1.00 13.57 194 HIS A N 1
ATOM 1497 C CA . HIS A 1 216 ? 9.331 -21.396 14.259 1.00 12.36 194 HIS A CA 1
ATOM 1498 C C . HIS A 1 216 ? 8.230 -20.752 15.093 1.00 12.12 194 HIS A C 1
ATOM 1499 O O . HIS A 1 216 ? 8.258 -20.769 16.326 1.00 11.55 194 HIS A O 1
ATOM 1506 N N . GLN A 1 217 ? 7.274 -20.146 14.397 1.00 12.21 195 GLN A N 1
ATOM 1507 C CA . GLN A 1 217 ? 6.226 -19.393 15.071 1.00 12.39 195 GLN A CA 1
ATOM 1508 C C . GLN A 1 217 ? 5.327 -20.290 15.923 1.00 12.86 195 GLN A C 1
ATOM 1509 O O . GLN A 1 217 ? 4.923 -19.890 17.010 1.00 13.13 195 GLN A O 1
ATOM 1515 N N . ALA A 1 218 ? 5.052 -21.507 15.453 1.00 13.55 196 ALA A N 1
ATOM 1516 C CA . ALA A 1 218 ? 4.297 -22.476 16.248 1.00 14.22 196 ALA A CA 1
ATOM 1517 C C . ALA A 1 218 ? 5.007 -22.764 17.571 1.00 13.57 196 ALA A C 1
ATOM 1518 O O . ALA A 1 218 ? 4.354 -22.883 18.609 1.00 14.03 196 ALA A O 1
ATOM 1520 N N . LYS A 1 219 ? 6.338 -22.848 17.542 1.00 12.80 197 LYS A N 1
ATOM 1521 C CA . LYS A 1 219 ? 7.110 -23.063 18.760 1.00 12.40 197 LYS A CA 1
ATOM 1522 C C . LYS A 1 219 ? 7.063 -21.849 19.689 1.00 12.01 197 LYS A C 1
ATOM 1523 O O . LYS A 1 219 ? 7.004 -22.001 20.910 1.00 12.19 197 LYS A O 1
ATOM 1529 N N . LEU A 1 220 ? 7.073 -20.646 19.121 1.00 11.63 198 LEU A N 1
ATOM 1530 C CA . LEU A 1 220 ? 6.950 -19.440 19.934 1.00 11.31 198 LEU A CA 1
ATOM 1531 C C . LEU A 1 220 ? 5.566 -19.379 20.589 1.00 11.76 198 LEU A C 1
ATOM 1532 O O . LEU A 1 220 ? 5.445 -19.036 21.764 1.00 11.63 198 LEU A O 1
ATOM 1537 N N . ALA A 1 221 ? 4.529 -19.747 19.839 1.00 12.42 199 ALA A N 1
ATOM 1538 C CA . ALA A 1 221 ? 3.171 -19.764 20.381 1.00 13.43 199 ALA A CA 1
ATOM 1539 C C . ALA A 1 221 ? 3.058 -20.753 21.532 1.00 14.05 199 ALA A C 1
ATOM 1540 O O . ALA A 1 221 ? 2.399 -20.465 22.541 1.00 14.58 199 ALA A O 1
ATOM 1542 N N . LYS A 1 222 ? 3.687 -21.919 21.370 1.00 14.23 200 LYS A N 1
ATOM 1543 C CA . LYS A 1 222 ? 3.703 -22.951 22.406 1.00 15.04 200 LYS A CA 1
ATOM 1544 C C . LYS A 1 222 ? 4.357 -22.427 23.687 1.00 14.23 200 LYS A C 1
ATOM 1545 O O . LYS A 1 222 ? 3.846 -22.679 24.785 1.00 14.62 200 LYS A O 1
ATOM 1549 N N . ASN A 1 223 ? 5.474 -21.714 23.552 1.00 13.06 201 ASN A N 1
ATOM 1550 C CA . ASN A 1 223 ? 6.116 -21.076 24.710 1.00 12.30 201 ASN A CA 1
ATOM 1551 C C . ASN A 1 223 ? 5.166 -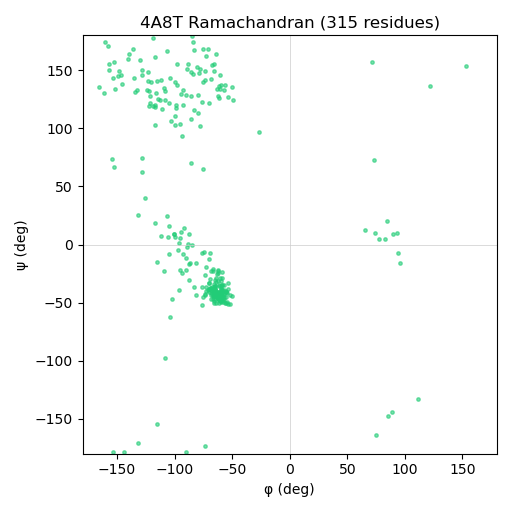20.074 25.374 1.00 12.75 201 ASN A C 1
ATOM 1552 O O . ASN A 1 223 ? 5.056 -20.033 26.595 1.00 13.16 201 ASN A O 1
ATOM 1557 N N . CYS A 1 224 ? 4.476 -19.274 24.565 1.00 12.39 202 CYS A N 1
ATOM 1558 C CA . CYS A 1 224 ? 3.593 -18.240 25.101 1.00 13.04 202 CYS A CA 1
ATOM 1559 C C . CYS A 1 224 ? 2.357 -18.814 25.797 1.00 14.06 202 CYS A C 1
ATOM 1560 O O . CYS A 1 224 ? 1.825 -18.200 26.724 1.00 14.45 202 CYS A O 1
ATOM 1563 N N . GLU A 1 225 ? 1.898 -19.984 25.357 1.00 14.81 203 GLU A N 1
ATOM 1564 C CA . GLU A 1 225 ? 0.759 -20.658 25.999 1.00 16.18 203 GLU A CA 1
ATOM 1565 C C . GLU A 1 225 ? 1.032 -20.853 27.492 1.00 16.10 203 GLU A C 1
ATOM 1566 O O . GLU A 1 225 ? 0.150 -20.645 28.339 1.00 17.35 203 GLU A O 1
ATOM 1568 N N . VAL A 1 226 ? 2.272 -21.217 27.801 1.00 15.19 204 VAL A N 1
ATOM 1569 C CA . VAL A 1 226 ? 2.710 -21.410 29.182 1.00 15.07 204 VAL A CA 1
ATOM 1570 C C . VAL A 1 226 ? 3.059 -20.091 29.870 1.00 14.42 204 VAL A C 1
ATOM 1571 O O . VAL A 1 226 ? 2.669 -19.863 31.024 1.00 15.23 204 VAL A O 1
ATOM 1575 N N . SER A 1 227 ? 3.769 -19.219 29.158 1.00 13.35 205 SER A N 1
ATOM 1576 C CA . SER A 1 227 ? 4.431 -18.080 29.785 1.00 12.80 205 SER A CA 1
ATOM 1577 C C . SER A 1 227 ? 3.597 -16.812 29.863 1.00 13.40 205 SER A C 1
ATOM 1578 O O . SER A 1 227 ? 3.909 -15.925 30.658 1.00 13.76 205 SER A O 1
ATOM 1581 N N . GLY A 1 228 ? 2.582 -16.691 29.012 1.00 13.78 206 GLY A N 1
ATOM 1582 C CA . GLY A 1 228 ? 1.820 -15.451 28.921 1.00 14.50 206 GLY A CA 1
ATOM 1583 C C . GLY A 1 228 ? 2.519 -14.347 28.148 1.00 13.72 206 GLY A C 1
ATOM 1584 O O . GLY A 1 228 ? 2.014 -13.219 28.084 1.00 14.32 206 GLY A O 1
ATOM 1585 N N . GLY A 1 229 ? 3.675 -14.658 27.562 1.00 12.27 207 GLY A N 1
ATOM 1586 C CA . GLY A 1 229 ? 4.394 -13.718 26.708 1.00 11.86 207 GLY A CA 1
ATOM 1587 C C . GLY A 1 229 ? 3.686 -13.567 25.375 1.00 12.05 207 GLY A C 1
ATOM 1588 O O . GLY A 1 229 ? 2.598 -14.104 25.178 1.00 13.16 207 GLY A O 1
ATOM 1589 N N . SER A 1 230 ? 4.317 -12.843 24.457 1.00 11.43 208 SER A N 1
ATOM 1590 C CA . SER A 1 230 ? 3.749 -12.602 23.134 1.00 11.60 208 SER A CA 1
ATOM 1591 C C . SER A 1 230 ? 4.833 -12.669 22.075 1.00 11.07 208 SER A C 1
ATOM 1592 O O . SER A 1 230 ? 6.016 -12.512 22.376 1.00 10.76 208 SER A O 1
ATOM 1595 N N . PHE A 1 231 ? 4.416 -12.879 20.831 1.00 11.04 209 PHE A N 1
ATOM 1596 C CA . PHE A 1 231 ? 5.342 -12.843 19.710 1.00 10.61 209 PHE A CA 1
ATOM 1597 C C . PHE A 1 231 ? 4.627 -12.329 18.472 1.00 11.13 209 PHE A C 1
ATOM 1598 O O . PHE A 1 231 ? 3.425 -12.534 18.303 1.00 12.02 209 PHE A O 1
ATOM 1606 N N . LEU A 1 232 ? 5.392 -11.657 17.622 1.00 11.00 210 LEU A N 1
ATOM 1607 C CA . LEU A 1 232 ? 4.902 -11.129 16.358 1.00 11.37 210 LEU A CA 1
ATOM 1608 C C . LEU A 1 232 ? 6.036 -11.213 15.360 1.00 10.90 210 LEU A C 1
ATOM 1609 O O . LEU A 1 232 ? 7.180 -10.925 15.708 1.00 10.52 210 LEU A O 1
ATOM 1614 N N . VAL A 1 233 ? 5.710 -11.615 14.136 1.00 11.31 211 VAL A N 1
ATOM 1615 C CA . VAL A 1 233 ? 6.666 -11.626 13.033 1.00 11.36 211 VAL A CA 1
ATOM 1616 C C . VAL A 1 233 ? 6.080 -10.735 11.948 1.00 11.74 211 VAL A C 1
ATOM 1617 O O . VAL A 1 233 ? 4.964 -10.970 11.478 1.00 12.86 211 VAL A O 1
ATOM 1621 N N . THR A 1 234 ? 6.822 -9.701 11.566 1.00 11.55 212 THR A N 1
ATOM 1622 C CA . THR A 1 234 ? 6.250 -8.637 10.746 1.00 12.34 212 THR A CA 1
ATOM 1623 C C . THR A 1 234 ? 7.309 -7.881 9.961 1.00 12.18 212 THR A C 1
ATOM 1624 O O . THR A 1 234 ? 8.468 -7.850 10.354 1.00 11.32 212 THR A O 1
ATOM 1628 N N . ASP A 1 235 ? 6.887 -7.275 8.847 1.00 12.63 213 ASP A N 1
ATOM 1629 C CA . ASP A 1 235 ? 7.734 -6.358 8.079 1.00 13.34 213 ASP A CA 1
ATOM 1630 C C . ASP A 1 235 ? 7.323 -4.888 8.284 1.00 13.59 213 ASP A C 1
ATOM 1631 O O . ASP A 1 235 ? 7.737 -4.012 7.521 1.00 14.07 213 ASP A O 1
ATOM 1636 N N . ASP A 1 236 ? 6.534 -4.629 9.329 1.00 13.79 214 ASP A N 1
ATOM 1637 C CA . ASP A 1 236 ? 6.074 -3.276 9.660 1.00 14.20 214 ASP A CA 1
ATOM 1638 C C . ASP A 1 236 ? 7.143 -2.551 10.469 1.00 13.11 214 ASP A C 1
ATOM 1639 O O . ASP A 1 236 ? 7.447 -2.951 11.589 1.00 12.14 214 ASP A O 1
ATOM 1644 N N . ALA A 1 237 ? 7.694 -1.479 9.904 1.00 13.23 215 ALA A N 1
ATOM 1645 C CA . ALA A 1 237 ? 8.777 -0.720 10.531 1.00 13.09 215 ALA A CA 1
ATOM 1646 C C . ALA A 1 237 ? 8.369 -0.091 11.867 1.00 12.98 215 ALA A C 1
ATOM 1647 O O . ALA A 1 237 ? 9.231 0.193 12.705 1.00 12.75 215 ALA A O 1
ATOM 1649 N N . SER A 1 238 ? 7.070 0.114 12.067 1.00 14.23 216 SER A N 1
ATOM 1650 C CA . SER A 1 238 ? 6.573 0.673 13.330 1.00 14.27 216 SER A CA 1
ATOM 1651 C C . SER A 1 238 ? 6.721 -0.310 14.492 1.00 13.44 216 SER A C 1
ATOM 1652 O O . SER A 1 238 ? 6.578 0.081 15.650 1.00 13.42 216 SER A O 1
ATOM 1655 N N . SER A 1 239 ? 7.018 -1.576 14.191 1.00 12.53 217 SER A N 1
ATOM 1656 C CA . SER A 1 239 ? 7.169 -2.603 15.227 1.00 12.17 217 SER A CA 1
ATOM 1657 C C . SER A 1 239 ? 8.309 -2.339 16.209 1.00 11.37 217 SER A C 1
ATOM 1658 O O . SER A 1 239 ? 8.292 -2.867 17.309 1.00 11.46 217 SER A O 1
ATOM 1661 N N . VAL A 1 240 ? 9.302 -1.535 15.823 1.00 11.09 218 VAL A N 1
ATOM 1662 C CA . VAL A 1 240 ? 10.422 -1.231 16.718 1.00 10.22 218 VAL A CA 1
ATOM 1663 C C . VAL A 1 240 ? 10.002 -0.290 17.855 1.00 10.36 218 VAL A C 1
ATOM 1664 O O . VAL A 1 240 ? 10.684 -0.211 18.876 1.00 9.99 218 VAL A O 1
ATOM 1668 N N . GLU A 1 241 ? 8.891 0.420 17.676 1.00 10.55 219 GLU A N 1
ATOM 1669 C CA . GLU A 1 241 ? 8.466 1.454 18.627 1.00 11.15 219 GLU A CA 1
ATOM 1670 C C . GLU A 1 241 ? 8.184 0.852 20.002 1.00 11.33 219 GLU A C 1
ATOM 1671 O O . GLU A 1 241 ? 7.442 -0.121 20.118 1.00 11.95 219 GLU A O 1
ATOM 1677 N N . GLY A 1 242 ? 8.803 1.416 21.036 1.00 11.47 220 GLY A N 1
ATOM 1678 C CA . GLY A 1 242 ? 8.642 0.906 22.402 1.00 11.93 220 GLY A CA 1
ATOM 1679 C C . GLY A 1 242 ? 9.527 -0.273 22.777 1.00 10.89 220 GLY A C 1
ATOM 1680 O O . GLY A 1 242 ? 9.393 -0.824 23.876 1.00 11.97 220 GLY A O 1
ATOM 1681 N N . ALA A 1 243 ? 10.441 -0.680 21.893 1.00 10.52 221 ALA A N 1
ATOM 1682 C CA . ALA A 1 243 ? 11.384 -1.740 22.226 1.00 9.78 221 ALA A CA 1
ATOM 1683 C C . ALA A 1 243 ? 12.255 -1.330 23.408 1.00 10.05 221 ALA A C 1
ATOM 1684 O O . ALA A 1 243 ? 12.724 -0.190 23.479 1.00 10.84 221 ALA A O 1
ATOM 1686 N N . ASP A 1 244 ? 12.445 -2.259 24.344 1.00 9.72 222 ASP A N 1
ATOM 1687 C CA . ASP A 1 244 ? 13.415 -2.085 25.416 1.00 9.91 222 ASP A CA 1
ATOM 1688 C C . ASP A 1 244 ? 14.792 -2.577 25.004 1.00 9.39 222 ASP A C 1
ATOM 1689 O O . ASP A 1 244 ? 15.805 -2.064 25.481 1.00 9.77 222 ASP A O 1
ATOM 1694 N N . PHE A 1 245 ? 14.807 -3.585 24.137 1.00 9.13 223 PHE A N 1
ATOM 1695 C CA . PHE A 1 245 ? 16.015 -4.140 23.564 1.00 8.83 223 PHE A CA 1
ATOM 1696 C C . PHE A 1 245 ? 15.799 -4.309 22.069 1.00 8.89 223 PHE A C 1
ATOM 1697 O O . PHE A 1 245 ? 14.772 -4.840 21.633 1.00 9.23 223 PHE A O 1
ATOM 1705 N N . LEU A 1 246 ? 16.763 -3.831 21.291 1.00 8.97 224 LEU A N 1
ATOM 1706 C CA . LEU A 1 246 ? 16.707 -3.907 19.829 1.00 9.07 224 LEU A CA 1
ATOM 1707 C C . LEU A 1 246 ? 17.955 -4.661 19.407 1.00 8.13 224 LEU A C 1
ATOM 1708 O O . LEU A 1 246 ? 19.058 -4.217 19.687 1.00 8.23 224 LEU A O 1
ATOM 1713 N N . TYR A 1 247 ? 17.761 -5.806 18.757 1.00 7.92 225 TYR A N 1
ATOM 1714 C CA . TYR A 1 247 ? 18.805 -6.810 18.550 1.00 7.70 225 TYR A CA 1
ATOM 1715 C C . TYR A 1 247 ? 18.953 -7.073 17.062 1.00 7.87 225 TYR A C 1
ATOM 1716 O O . TYR A 1 247 ? 17.961 -7.117 16.334 1.00 8.58 225 TYR A O 1
ATOM 1725 N N . THR A 1 248 ? 20.179 -7.252 16.591 1.00 7.65 226 THR A N 1
ATOM 1726 C CA . THR A 1 248 ? 20.355 -7.663 15.201 1.00 7.80 226 THR A CA 1
ATOM 1727 C C . THR A 1 248 ? 21.530 -8.632 15.022 1.00 8.15 226 THR A C 1
ATOM 1728 O O . THR A 1 248 ? 22.163 -9.023 15.998 1.00 8.44 226 THR A O 1
ATOM 1732 N N . ASP A 1 249 ? 21.775 -9.030 13.775 1.00 7.88 227 ASP A N 1
ATOM 1733 C CA . ASP A 1 249 ? 22.747 -10.067 13.418 1.00 8.03 227 ASP A CA 1
ATOM 1734 C C . ASP A 1 249 ? 23.093 -9.799 11.953 1.00 8.40 227 ASP A C 1
ATOM 1735 O O . ASP A 1 249 ? 22.464 -8.958 11.291 1.00 9.16 227 ASP A O 1
ATOM 1740 N N . VAL A 1 250 ? 24.099 -10.502 11.450 1.00 9.18 228 VAL A N 1
ATOM 1741 C CA . VAL A 1 250 ? 24.545 -10.341 10.075 1.00 9.78 228 VAL A CA 1
ATOM 1742 C C . VAL A 1 250 ? 23.482 -10.747 9.058 1.00 10.26 228 VAL A C 1
ATOM 1743 O O . VAL A 1 250 ? 22.513 -11.443 9.385 1.00 9.69 228 VAL A O 1
ATOM 1747 N N . TRP A 1 251 ? 23.698 -10.315 7.817 1.00 11.18 229 TRP A N 1
ATOM 1748 C CA . TRP A 1 251 ? 22.741 -10.527 6.740 1.00 11.91 229 TRP A CA 1
ATOM 1749 C C . TRP A 1 251 ? 23.159 -11.610 5.763 1.00 13.24 229 TRP A C 1
ATOM 1750 O O . TRP A 1 251 ? 22.370 -11.986 4.903 1.00 13.08 229 TRP A O 1
ATOM 1761 N N . TYR A 1 252 ? 24.387 -12.114 5.883 1.00 14.37 230 TYR A N 1
ATOM 1762 C CA . TYR A 1 252 ? 24.927 -12.989 4.840 1.00 16.40 230 TYR A CA 1
ATOM 1763 C C . TYR A 1 252 ? 24.550 -14.465 4.953 1.00 17.42 230 TYR A C 1
ATOM 1764 O O . TYR A 1 252 ? 24.925 -15.253 4.096 1.00 18.57 230 TYR A O 1
ATOM 1773 N N . GLY A 1 253 ? 23.781 -14.836 5.967 1.00 17.76 231 GLY A N 1
ATOM 1774 C CA . GLY A 1 253 ? 23.275 -16.194 6.062 1.00 19.40 231 GLY A CA 1
ATOM 1775 C C . GLY A 1 253 ? 24.253 -17.157 6.717 1.00 20.65 231 GLY A C 1
ATOM 1776 O O . GLY A 1 253 ? 25.030 -16.777 7.617 1.00 20.52 231 GLY A O 1
ATOM 1777 N N . LEU A 1 254 ? 24.197 -18.405 6.268 1.00 22.56 232 LEU A N 1
ATOM 1778 C CA . LEU A 1 254 ? 24.939 -19.506 6.902 1.00 23.71 232 LEU A CA 1
ATOM 1779 C C . LEU A 1 254 ? 26.340 -19.675 6.334 1.00 25.09 232 LEU A C 1
ATOM 1780 O O . LEU A 1 254 ? 26.581 -19.396 5.158 1.00 26.41 232 LEU A O 1
ATOM 1785 N N . TYR A 1 255 ? 27.246 -20.179 7.171 0.50 25.40 233 TYR A N 1
ATOM 1786 C CA . TYR A 1 255 ? 28.662 -20.298 6.822 0.50 26.45 233 TYR A CA 1
ATOM 1787 C C . TYR A 1 255 ? 28.915 -21.055 5.520 0.50 28.04 233 TYR A C 1
ATOM 1788 O O . TYR A 1 255 ? 29.857 -20.739 4.794 0.50 28.92 233 TYR A O 1
ATOM 1790 N N . GLU A 1 256 ? 28.081 -22.044 5.215 0.50 28.62 234 GLU A N 1
ATOM 1791 C CA . GLU A 1 256 ? 28.301 -22.848 4.013 0.50 30.25 234 GLU A CA 1
ATOM 1792 C C . GLU A 1 256 ? 27.782 -22.198 2.718 0.50 30.86 234 GLU A C 1
ATOM 1793 O O . GLU A 1 256 ? 28.174 -22.618 1.627 0.50 32.07 234 GLU A O 1
ATOM 1799 N N . ALA A 1 257 ? 26.921 -21.183 2.827 1.00 30.43 235 ALA A N 1
ATOM 1800 C CA . ALA A 1 257 ? 26.252 -20.609 1.649 1.00 30.92 235 ALA A CA 1
ATOM 1801 C C . ALA A 1 257 ? 25.866 -19.128 1.819 1.00 30.09 235 ALA A C 1
ATOM 1802 O O . ALA A 1 257 ? 24.679 -18.771 1.812 1.00 30.15 235 ALA A O 1
ATOM 1804 N N . GLU A 1 258 ? 26.882 -18.275 1.915 1.00 29.32 236 GLU A N 1
ATOM 1805 C CA . GLU A 1 258 ? 26.694 -16.845 2.193 1.00 27.90 236 GLU A CA 1
ATOM 1806 C C . GLU A 1 258 ? 26.018 -16.104 1.024 1.00 27.56 236 GLU A C 1
ATOM 1807 O O . GLU A 1 258 ? 26.303 -16.393 -0.144 1.00 29.03 236 GLU A O 1
ATOM 1813 N N . LEU A 1 259 ? 25.134 -15.152 1.336 1.00 25.29 237 LEU A N 1
ATOM 1814 C CA . LEU A 1 259 ? 24.686 -14.158 0.350 1.00 24.89 237 LEU A CA 1
ATOM 1815 C C . LEU A 1 259 ? 25.818 -13.167 0.122 1.00 24.01 237 LEU A C 1
ATOM 1816 O O . LEU A 1 259 ? 26.507 -12.790 1.068 1.00 22.76 237 LEU A O 1
ATOM 1821 N N . SER A 1 260 ? 26.002 -12.730 -1.122 1.00 24.05 238 SER A N 1
ATOM 1822 C CA . SER A 1 260 ? 27.019 -11.726 -1.424 1.00 24.01 238 SER A CA 1
ATOM 1823 C C . SER A 1 260 ? 26.589 -10.373 -0.872 1.00 23.05 238 SER A C 1
ATOM 1824 O O . SER A 1 260 ? 25.438 -10.198 -0.487 1.00 22.20 238 SER A O 1
ATOM 1827 N N . GLU A 1 261 ? 27.513 -9.419 -0.854 1.00 23.31 239 GLU A N 1
ATOM 1828 C CA . GLU A 1 261 ? 27.197 -8.063 -0.401 1.00 22.85 239 GLU A CA 1
ATOM 1829 C C . GLU A 1 261 ? 26.028 -7.478 -1.191 1.00 22.66 239 GLU A C 1
ATOM 1830 O O . GLU A 1 261 ? 25.074 -6.972 -0.601 1.00 21.53 239 GLU A O 1
ATOM 1836 N N . GLU A 1 262 ? 26.110 -7.544 -2.519 1.00 23.44 240 GLU A N 1
ATOM 1837 C CA . GLU A 1 262 ? 25.036 -7.044 -3.382 1.00 23.65 240 GLU A CA 1
ATOM 1838 C C . GLU A 1 262 ? 23.699 -7.734 -3.093 1.00 22.66 240 GLU A C 1
ATOM 1839 O O . GLU A 1 262 ? 22.665 -7.077 -2.999 1.00 22.16 240 GLU A O 1
ATOM 1841 N N . GLU A 1 263 ? 23.724 -9.059 -2.925 1.00 22.04 241 GLU A N 1
ATOM 1842 C CA . GLU A 1 263 ? 22.499 -9.826 -2.709 1.00 21.41 241 GLU A CA 1
ATOM 1843 C C . GLU A 1 263 ? 21.821 -9.481 -1.389 1.00 19.52 241 GLU A C 1
ATOM 1844 O O . GLU A 1 263 ? 20.598 -9.334 -1.332 1.00 19.30 241 GLU A O 1
ATOM 1850 N N . ARG A 1 264 ? 22.614 -9.367 -0.328 1.00 18.09 242 ARG A N 1
ATOM 1851 C CA . ARG A 1 264 ? 22.056 -9.095 0.995 1.00 16.39 242 ARG A CA 1
ATOM 1852 C C . ARG A 1 264 ? 21.645 -7.628 1.155 1.00 16.21 242 ARG A C 1
ATOM 1853 O O . ARG A 1 264 ? 20.627 -7.346 1.771 1.00 15.46 242 ARG A O 1
ATOM 1861 N N . MET A 1 265 ? 22.412 -6.707 0.573 1.00 17.08 243 MET A N 1
ATOM 1862 C CA . MET A 1 265 ? 22.009 -5.298 0.550 1.00 17.31 243 MET A CA 1
ATOM 1863 C C . MET A 1 265 ? 20.669 -5.152 -0.176 1.00 17.57 243 MET A C 1
ATOM 1864 O O . MET A 1 265 ? 19.794 -4.403 0.262 1.00 16.65 243 MET A 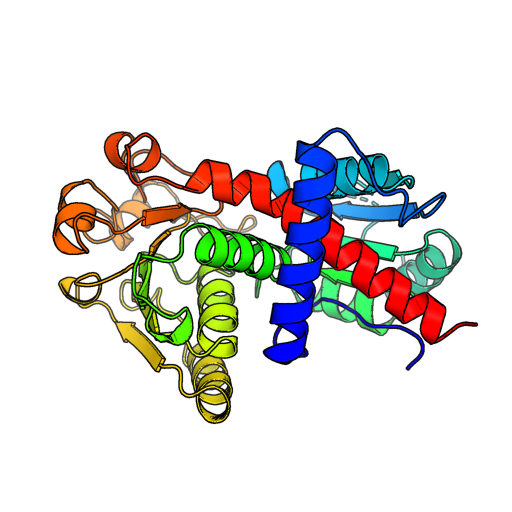O 1
ATOM 1869 N N . LYS A 1 266 ? 20.497 -5.880 -1.280 1.00 17.98 244 LYS A N 1
ATOM 1870 C CA . LYS A 1 266 ? 19.243 -5.823 -2.039 1.00 18.59 244 LYS A CA 1
ATOM 1871 C C . LYS A 1 266 ? 18.050 -6.250 -1.188 1.00 17.55 244 LYS A C 1
ATOM 1872 O O . LYS A 1 266 ? 16.975 -5.676 -1.285 1.00 18.50 244 LYS A O 1
ATOM 1874 N N . VAL A 1 267 ? 18.238 -7.259 -0.345 1.00 16.59 245 VAL A N 1
ATOM 1875 C CA . VAL A 1 267 ? 17.162 -7.747 0.506 1.00 15.79 245 VAL A CA 1
ATOM 1876 C C . VAL A 1 267 ? 16.863 -6.818 1.687 1.00 14.96 245 VAL A C 1
ATOM 1877 O O . VAL A 1 267 ? 15.703 -6.535 1.975 1.00 15.40 245 VAL A O 1
ATOM 1881 N N . PHE A 1 268 ? 17.912 -6.355 2.367 1.00 14.44 246 PHE A N 1
ATOM 1882 C CA . PHE A 1 268 ? 17.760 -5.753 3.701 1.00 13.59 246 PHE A CA 1
ATOM 1883 C C . PHE A 1 268 ? 17.978 -4.244 3.817 1.00 13.64 246 PHE A C 1
ATOM 1884 O O . PHE A 1 268 ? 17.508 -3.638 4.781 1.00 13.15 246 PHE A O 1
ATOM 1892 N N . TYR A 1 269 ? 18.713 -3.648 2.884 1.00 14.44 247 TYR A N 1
ATOM 1893 C CA . TYR A 1 269 ? 19.143 -2.255 3.035 1.00 14.99 247 TYR A CA 1
ATOM 1894 C C . TYR A 1 269 ? 18.224 -1.290 2.278 1.00 15.97 247 TYR A C 1
ATOM 1895 O O . TYR A 1 269 ? 17.882 -1.541 1.120 1.00 16.51 247 TYR A O 1
ATOM 1904 N N . PRO A 1 270 ? 17.868 -0.148 2.898 1.00 15.68 248 PRO A N 1
ATOM 1905 C CA . PRO A 1 270 ? 18.255 0.342 4.229 1.00 15.27 248 PRO A CA 1
ATOM 1906 C C . PRO A 1 270 ? 17.246 0.047 5.326 1.00 14.66 248 PRO A C 1
ATOM 1907 O O . PRO A 1 270 ? 17.515 0.350 6.497 1.00 14.73 248 PRO A O 1
ATOM 1911 N N . LYS A 1 271 ? 16.100 -0.525 4.963 1.00 14.73 249 LYS A N 1
ATOM 1912 C CA . LYS A 1 271 ? 14.983 -0.688 5.886 1.00 14.25 249 LYS A CA 1
ATOM 1913 C C . LYS A 1 271 ? 15.368 -1.400 7.179 1.00 13.44 249 LYS A C 1
ATOM 1914 O O . LYS A 1 271 ? 14.863 -1.049 8.245 1.00 14.33 249 LYS A O 1
ATOM 1920 N N . TYR A 1 272 ? 16.240 -2.398 7.073 1.00 12.56 250 TYR A N 1
ATOM 1921 C CA . TYR A 1 272 ? 16.627 -3.214 8.232 1.00 11.63 250 TYR A CA 1
ATOM 1922 C C . TYR A 1 272 ? 17.964 -2.828 8.839 1.00 11.61 250 TYR A C 1
ATOM 1923 O O . TYR A 1 272 ? 18.458 -3.504 9.750 1.00 11.00 250 TYR A O 1
ATOM 1932 N N . GLN A 1 273 ? 18.536 -1.712 8.397 1.00 12.11 251 GLN A N 1
ATOM 1933 C CA . GLN A 1 273 ? 19.738 -1.210 9.049 1.00 12.22 251 GLN A CA 1
ATOM 1934 C C . GLN A 1 273 ? 19.386 -0.554 10.375 1.00 11.54 251 GLN A C 1
ATOM 1935 O O . GLN A 1 273 ? 18.600 0.393 10.418 1.00 12.17 251 GLN A O 1
ATOM 1941 N N . VAL A 1 274 ? 19.979 -1.052 11.455 1.00 10.52 252 VAL A N 1
ATOM 1942 C CA . VAL A 1 274 ? 19.832 -0.406 12.751 1.00 10.28 252 VAL A CA 1
ATOM 1943 C C . VAL A 1 274 ? 20.753 0.813 12.798 1.00 10.94 252 VAL A C 1
ATOM 1944 O O . VAL A 1 274 ? 21.976 0.699 12.967 1.00 11.25 252 VAL A O 1
ATOM 1948 N N . ASN A 1 275 ? 20.146 1.981 12.619 1.00 11.52 253 ASN A N 1
ATOM 1949 C CA . ASN A 1 275 ? 20.842 3.256 12.684 1.00 12.20 253 ASN A CA 1
ATOM 1950 C C . ASN A 1 275 ? 20.268 4.118 13.807 1.00 12.35 253 ASN A C 1
ATOM 1951 O O . ASN A 1 275 ? 19.342 3.699 14.509 1.00 11.61 253 ASN A O 1
ATOM 1956 N N . GLN A 1 276 ? 20.844 5.291 14.013 1.00 12.89 254 GLN A N 1
ATOM 1957 C CA . GLN A 1 276 ? 20.432 6.120 15.144 1.00 13.32 254 GLN A CA 1
ATOM 1958 C C . GLN A 1 276 ? 18.951 6.507 15.044 1.00 13.33 254 GLN A C 1
ATOM 1959 O O . GLN A 1 276 ? 18.272 6.553 16.067 1.00 13.97 254 GLN A O 1
ATOM 1965 N N . GLU A 1 277 ? 18.460 6.743 13.829 1.00 13.48 255 GLU A N 1
ATOM 1966 C CA . GLU A 1 277 ? 17.045 7.056 13.602 1.00 13.42 255 GLU A CA 1
ATOM 1967 C C . GLU A 1 277 ? 16.121 5.927 14.089 1.00 12.77 255 GLU A C 1
ATOM 1968 O O . GLU A 1 277 ? 15.087 6.190 14.712 1.00 13.01 255 GLU A O 1
ATOM 1970 N N . MET A 1 278 ? 16.507 4.680 13.835 1.00 12.11 256 MET A N 1
ATOM 1971 C CA . MET A 1 278 ? 15.720 3.536 14.291 1.00 11.45 256 MET A CA 1
ATOM 1972 C C . MET A 1 278 ? 15.733 3.436 15.819 1.00 11.73 256 MET A C 1
ATOM 1973 O O . MET A 1 278 ? 14.691 3.191 16.441 1.00 11.96 256 MET A O 1
ATOM 1978 N N . MET A 1 279 ? 16.903 3.629 16.418 1.00 11.40 257 MET A N 1
ATOM 1979 C CA . MET A 1 279 ? 17.024 3.635 17.876 1.00 11.81 257 MET A CA 1
ATOM 1980 C C . MET A 1 279 ? 16.178 4.754 18.491 1.00 12.58 257 MET A C 1
ATOM 1981 O O . MET A 1 279 ? 15.497 4.523 19.486 1.00 13.39 257 MET A O 1
ATOM 1986 N N . ASP A 1 280 ? 16.219 5.948 17.897 1.00 12.82 258 ASP A N 1
ATOM 1987 C CA . ASP A 1 280 ? 15.415 7.099 18.366 1.00 13.49 258 ASP A CA 1
ATOM 1988 C C . ASP A 1 280 ? 13.918 6.767 18.324 1.00 13.82 258 ASP A C 1
ATOM 1989 O O . ASP A 1 280 ? 13.154 7.198 19.194 1.00 13.99 258 ASP A O 1
ATOM 1994 N N . ARG A 1 281 ? 13.511 6.034 17.286 1.00 13.23 259 ARG A N 1
ATOM 1995 C CA . ARG A 1 281 ? 12.118 5.632 17.102 1.00 13.75 259 ARG A CA 1
ATOM 1996 C C . ARG A 1 281 ? 11.719 4.545 18.103 1.00 13.00 259 ARG A C 1
ATOM 1997 O O . ARG A 1 281 ? 10.599 4.554 18.634 1.00 13.01 259 ARG A O 1
ATOM 2005 N N . ALA A 1 282 ? 12.631 3.609 18.348 1.00 11.86 260 ALA A N 1
ATOM 2006 C CA . ALA A 1 282 ? 12.398 2.548 19.335 1.00 11.24 260 ALA A CA 1
ATOM 2007 C C . ALA A 1 282 ? 12.193 3.174 20.704 1.00 11.80 260 ALA A C 1
ATOM 2008 O O . ALA A 1 282 ? 11.207 2.893 21.399 1.00 11.52 260 ALA A O 1
ATOM 2010 N N . GLY A 1 283 ? 13.113 4.055 21.081 1.00 12.38 261 GLY A N 1
ATOM 2011 C CA . GLY A 1 283 ? 12.981 4.803 22.325 1.00 13.57 261 GLY A CA 1
ATOM 2012 C C . GLY A 1 283 ? 14.326 5.208 22.887 1.00 13.73 261 GLY A C 1
ATOM 2013 O O . GLY A 1 283 ? 15.333 4.534 22.662 1.00 12.61 261 GLY A O 1
ATOM 2014 N N . ALA A 1 284 ? 14.327 6.298 23.646 1.00 15.43 262 ALA A N 1
ATOM 2015 C CA . ALA A 1 284 ? 15.570 6.901 24.143 1.00 16.50 262 ALA A CA 1
ATOM 2016 C C . ALA A 1 284 ? 16.399 5.991 25.038 1.00 16.58 262 ALA A C 1
ATOM 2017 O O . ALA A 1 284 ? 17.622 6.139 25.109 1.00 17.34 262 ALA A O 1
ATOM 2019 N N . ASN A 1 285 ? 15.742 5.079 25.740 1.00 15.98 263 ASN A N 1
ATOM 2020 C CA . ASN A 1 285 ? 16.452 4.171 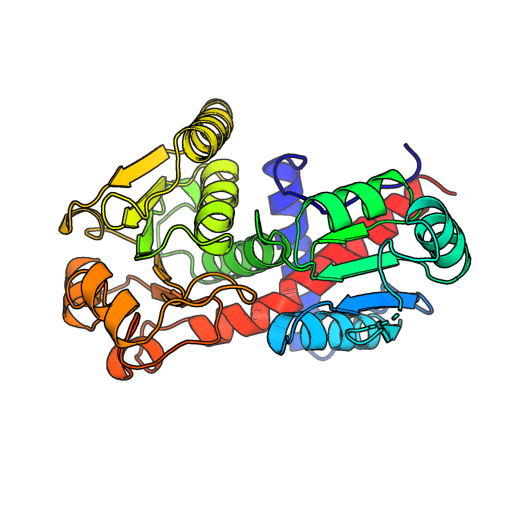26.632 1.00 15.94 263 ASN A CA 1
ATOM 2021 C C . ASN A 1 285 ? 16.566 2.759 26.083 1.00 14.09 263 ASN A C 1
ATOM 2022 O O . ASN A 1 285 ? 17.054 1.867 26.767 1.00 13.54 263 ASN A O 1
ATOM 2027 N N . CYS A 1 286 ? 16.139 2.557 24.836 1.00 12.86 264 CYS A N 1
ATOM 2028 C CA . CYS A 1 286 ? 16.260 1.248 24.203 1.00 11.50 264 CYS A CA 1
ATOM 2029 C C . CYS A 1 286 ? 17.732 0.879 24.059 1.00 10.92 264 CYS A C 1
ATOM 2030 O O . CYS A 1 286 ? 18.537 1.704 23.638 1.00 11.29 264 CYS A O 1
ATOM 2033 N N . LYS A 1 287 ? 18.076 -0.350 24.424 1.00 10.16 265 LYS A N 1
ATOM 2034 C CA . LYS A 1 287 ? 19.459 -0.806 24.353 1.00 10.12 265 LYS A CA 1
ATOM 2035 C C . LYS A 1 287 ? 19.674 -1.635 23.102 1.00 9.20 265 LYS A C 1
ATOM 2036 O O . LYS A 1 287 ? 18.815 -2.439 22.721 1.00 9.35 265 LYS A O 1
ATOM 2042 N N . PHE A 1 288 ? 20.825 -1.440 22.467 1.00 8.83 266 PHE A N 1
ATOM 2043 C CA . PHE A 1 288 ? 21.190 -2.185 21.274 1.00 8.14 266 PHE A CA 1
ATOM 2044 C C . PHE A 1 288 ? 22.003 -3.437 21.596 1.00 7.65 266 PHE A C 1
ATOM 2045 O O . PHE A 1 288 ? 22.973 -3.377 22.359 1.00 7.89 266 PHE A O 1
ATOM 2053 N N . MET A 1 289 ? 21.607 -4.551 20.977 1.00 7.78 267 MET A N 1
ATOM 2054 C CA . MET A 1 289 ? 22.241 -5.846 21.158 1.00 7.48 267 MET A CA 1
ATOM 2055 C C . MET A 1 289 ? 22.589 -6.440 19.793 1.00 7.52 267 MET A C 1
ATOM 2056 O O . MET 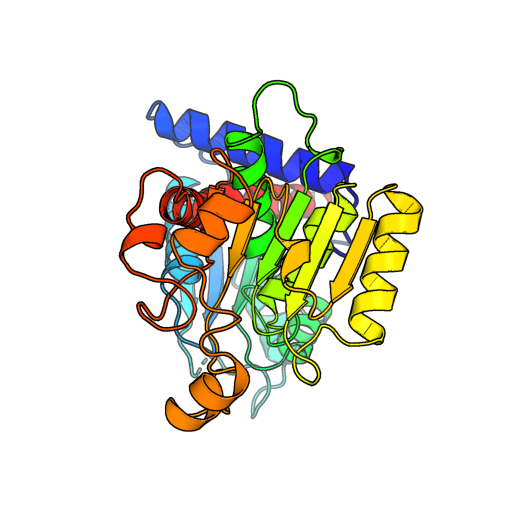A 1 289 ? 21.922 -6.174 18.789 1.00 8.10 267 MET A O 1
ATOM 2061 N N . HIS A 1 290 ? 23.644 -7.239 19.771 1.00 7.43 268 HIS A N 1
ATOM 2062 C CA . HIS A 1 290 ? 24.118 -7.913 18.561 1.00 7.26 268 HIS A CA 1
ATOM 2063 C C . HIS A 1 290 ? 25.002 -9.040 19.076 1.00 7.49 268 HIS A C 1
ATOM 2064 O O . HIS A 1 290 ? 25.862 -8.807 19.924 1.00 6.99 268 HIS A O 1
ATOM 2071 N N . CYS A 1 291 ? 24.789 -10.255 18.585 1.00 7.35 269 CYS A N 1
ATOM 2072 C CA . CYS A 1 291 ? 25.588 -11.410 19.016 1.00 7.46 269 CYS A CA 1
ATOM 2073 C C . CYS A 1 291 ? 27.059 -11.290 18.642 1.00 7.30 269 CYS A C 1
ATOM 2074 O O . CYS A 1 291 ? 27.926 -11.853 19.316 1.00 7.71 269 CYS A O 1
ATOM 2077 N N . LEU A 1 292 ? 27.328 -10.569 17.554 1.00 7.02 270 LEU A N 1
ATOM 2078 C CA . LEU A 1 292 ? 28.663 -10.392 16.979 1.00 7.50 270 LEU A CA 1
ATOM 2079 C C . LEU A 1 292 ? 29.121 -11.700 16.327 1.00 7.81 270 LEU A C 1
ATOM 2080 O O . LEU A 1 292 ? 28.602 -12.762 16.652 1.00 8.14 270 LEU A O 1
ATOM 2085 N N . PRO A 1 293 ? 30.062 -11.629 15.371 1.00 8.45 271 PRO A N 1
ATOM 2086 C CA . PRO A 1 293 ? 30.644 -10.418 14.800 1.00 8.90 271 PRO A CA 1
ATOM 2087 C C . PRO A 1 293 ? 29.613 -9.596 14.022 1.00 9.26 271 PRO A C 1
ATOM 2088 O O . PRO A 1 293 ? 28.672 -10.150 13.447 1.00 9.75 271 PRO A O 1
ATOM 2092 N N . ALA A 1 294 ? 29.810 -8.285 14.007 1.00 9.67 272 ALA A N 1
ATOM 2093 C CA . ALA A 1 294 ? 28.944 -7.374 13.263 1.00 10.05 272 ALA A CA 1
ATOM 2094 C C . ALA A 1 294 ? 29.615 -6.898 11.991 1.00 10.79 272 ALA A C 1
ATOM 2095 O O . ALA A 1 294 ? 30.818 -6.651 11.969 1.00 12.01 272 ALA A O 1
ATOM 2097 N N . THR A 1 295 ? 28.818 -6.754 10.937 1.00 11.16 273 THR A N 1
ATOM 2098 C CA . THR A 1 295 ? 29.253 -6.092 9.726 1.00 12.04 273 THR A CA 1
ATOM 2099 C C . THR A 1 295 ? 28.846 -4.629 9.812 1.00 12.00 273 THR A C 1
ATOM 2100 O O . THR A 1 295 ? 27.729 -4.259 9.435 1.00 11.93 273 THR A O 1
ATOM 2104 N N . ARG A 1 296 ? 29.755 -3.797 10.298 1.00 12.10 274 ARG A N 1
ATOM 2105 C CA . ARG A 1 296 ? 29.465 -2.379 10.422 1.00 12.28 274 ARG A CA 1
ATOM 2106 C C . ARG A 1 296 ? 29.152 -1.792 9.053 1.00 13.08 274 ARG A C 1
ATOM 2107 O O . ARG A 1 296 ? 29.858 -2.052 8.062 1.00 14.09 274 ARG A O 1
ATOM 2115 N N . GLY A 1 297 ? 28.075 -1.011 8.999 1.00 13.20 275 GLY A N 1
ATOM 2116 C CA . GLY A 1 297 ? 27.611 -0.425 7.756 1.00 13.88 275 GLY A CA 1
ATOM 2117 C C . GLY A 1 297 ? 26.547 -1.240 7.049 1.00 13.68 275 GLY A C 1
ATOM 2118 O O . GLY A 1 297 ? 25.987 -0.787 6.046 1.00 14.64 275 GLY A O 1
ATOM 2119 N N . GLU A 1 298 ? 26.260 -2.440 7.548 1.00 12.98 276 GLU A N 1
ATOM 2120 C CA . GLU A 1 298 ? 25.164 -3.237 7.017 1.00 12.54 276 GLU A CA 1
ATOM 2121 C C . GLU A 1 298 ? 24.039 -3.237 8.051 1.00 11.92 276 GLU A C 1
ATOM 2122 O O . GLU A 1 298 ? 23.277 -2.263 8.116 1.00 11.85 276 GLU A O 1
ATOM 2128 N N . GLU A 1 299 ? 23.952 -4.277 8.878 1.00 11.08 277 GLU A N 1
ATOM 2129 C CA . GLU A 1 299 ? 22.871 -4.395 9.858 1.00 10.30 277 GLU A CA 1
ATOM 2130 C C . GLU A 1 299 ? 22.909 -3.341 10.974 1.00 9.85 277 GLU A C 1
ATOM 2131 O O . GLU A 1 299 ? 21.892 -3.092 11.614 1.00 10.08 277 GLU A O 1
ATOM 2137 N N . VAL A 1 300 ? 24.070 -2.740 11.215 1.00 9.99 278 VAL A N 1
ATOM 2138 C CA . VAL A 1 300 ? 24.198 -1.689 12.232 1.00 9.84 278 VAL A CA 1
ATOM 2139 C C . VAL A 1 300 ? 25.235 -0.660 11.798 1.00 10.45 278 VAL A C 1
ATOM 2140 O O . VAL A 1 300 ? 26.212 -0.994 11.137 1.00 11.00 278 VAL A O 1
ATOM 2144 N N . THR A 1 301 ? 25.013 0.602 12.149 1.00 10.20 279 THR A N 1
ATOM 2145 C CA . THR A 1 301 ? 25.985 1.649 11.882 1.00 10.96 279 THR A CA 1
ATOM 2146 C C . THR A 1 301 ? 26.983 1.762 13.032 1.00 11.09 279 THR A C 1
ATOM 2147 O O . THR A 1 301 ? 26.689 1.379 14.170 1.00 11.11 279 THR A O 1
ATOM 2151 N N . ASP A 1 302 ? 28.167 2.281 12.725 1.00 12.37 280 ASP A N 1
ATOM 2152 C CA . ASP A 1 302 ? 29.188 2.559 13.742 1.00 12.62 280 ASP A CA 1
ATOM 2153 C C . ASP A 1 302 ? 28.601 3.355 14.899 1.00 12.76 280 ASP A C 1
ATOM 2154 O O . ASP A 1 302 ? 28.852 3.059 16.062 1.00 12.49 280 ASP A O 1
ATOM 2159 N N . GLU A 1 303 ? 27.811 4.369 14.563 1.00 13.57 281 GLU A N 1
ATOM 2160 C CA . GLU A 1 303 ? 27.224 5.274 15.547 1.00 14.14 281 GLU A CA 1
ATOM 2161 C C . GLU A 1 303 ? 26.411 4.544 16.623 1.00 13.12 281 GLU A C 1
ATOM 2162 O O . GLU A 1 303 ? 26.469 4.901 17.806 1.00 13.97 281 GLU A O 1
ATOM 2168 N N . VAL A 1 304 ? 25.645 3.540 16.211 1.00 11.60 282 VAL A N 1
ATOM 2169 C CA . VAL A 1 304 ? 24.814 2.784 17.147 1.00 10.67 282 VAL A CA 1
ATOM 2170 C C . VAL A 1 304 ? 25.641 1.804 17.980 1.00 10.39 282 VAL A C 1
ATOM 2171 O O . VAL A 1 304 ? 25.547 1.784 19.211 1.00 10.20 282 VAL A O 1
ATOM 2175 N N . ILE A 1 305 ? 26.442 0.977 17.315 1.00 10.08 283 ILE A N 1
ATOM 2176 C CA . ILE A 1 305 ? 27.181 -0.077 18.018 1.00 9.45 283 ILE A CA 1
ATOM 2177 C C . ILE A 1 305 ? 28.216 0.481 19.009 1.00 10.11 283 ILE A C 1
ATOM 2178 O O . ILE A 1 305 ? 28.460 -0.128 20.067 1.00 10.14 283 ILE A O 1
ATOM 2183 N N . ASP A 1 306 ? 28.765 1.654 18.697 1.00 10.90 284 ASP A N 1
ATOM 2184 C CA . ASP A 1 306 ? 29.732 2.342 19.567 1.00 11.79 284 ASP A CA 1
ATOM 2185 C C . ASP A 1 306 ? 29.078 3.390 20.460 1.00 12.47 284 ASP A C 1
ATOM 2186 O O . ASP A 1 306 ? 29.764 4.063 21.234 1.00 14.12 284 ASP A O 1
ATOM 2191 N N . GLY A 1 307 ? 27.761 3.520 20.355 1.00 12.42 285 GLY A N 1
ATOM 2192 C CA . GLY A 1 307 ? 27.028 4.572 21.046 1.00 13.05 285 GLY A CA 1
ATOM 2193 C C . GLY A 1 307 ? 26.673 4.241 22.479 1.00 12.95 285 GLY A C 1
ATOM 2194 O O . GLY A 1 307 ? 26.878 3.109 22.955 1.00 12.21 285 GLY A O 1
ATOM 2195 N N . LYS A 1 308 ? 26.110 5.243 23.152 1.00 14.41 286 LYS A N 1
ATOM 2196 C CA . LYS A 1 308 ? 25.835 5.187 24.580 1.00 14.85 286 LYS A CA 1
ATOM 2197 C C . LYS A 1 308 ? 24.832 4.106 24.969 1.00 14.26 286 LYS A C 1
ATOM 2198 O O . LYS A 1 308 ? 24.854 3.628 26.102 1.00 15.30 286 LYS A O 1
ATOM 2200 N N . ASN A 1 309 ? 23.965 3.716 24.040 1.00 14.05 287 ASN A N 1
ATOM 2201 C CA . ASN A 1 309 ? 22.920 2.721 24.313 1.00 13.39 287 ASN A CA 1
ATOM 2202 C C . ASN A 1 309 ? 23.284 1.315 23.822 1.00 11.70 287 ASN A C 1
ATOM 2203 O O . ASN A 1 309 ? 22.472 0.395 23.899 1.00 10.78 287 ASN A O 1
ATOM 2208 N N . SER A 1 310 ? 24.511 1.133 23.339 1.00 10.77 288 SER A N 1
ATOM 2209 C CA . SER A 1 310 ? 24.969 -0.200 22.967 1.00 9.80 288 SER A CA 1
ATOM 2210 C C . SER A 1 310 ? 25.397 -1.000 24.190 1.00 9.89 288 SER A C 1
ATOM 2211 O O . SER A 1 310 ? 26.212 -0.529 24.985 1.00 11.69 288 SER A O 1
ATOM 2214 N N . ILE A 1 311 ? 24.856 -2.211 24.321 1.00 9.27 289 ILE A N 1
ATOM 2215 C CA . ILE A 1 311 ? 25.269 -3.129 25.390 1.00 9.10 289 ILE A CA 1
ATOM 2216 C C . ILE A 1 311 ? 25.886 -4.397 24.809 1.00 9.42 289 ILE A C 1
ATOM 2217 O O . ILE A 1 311 ? 25.989 -5.409 25.505 1.00 8.82 289 ILE A O 1
ATOM 2222 N N . CYS A 1 312 ? 26.316 -4.352 23.547 1.00 9.71 290 CYS A N 1
ATOM 2223 C CA . CYS A 1 312 ? 26.814 -5.582 22.908 1.00 10.13 290 CYS A CA 1
ATOM 2224 C C . CYS A 1 312 ? 28.126 -6.098 23.489 1.00 9.31 290 CYS A C 1
ATOM 2225 O O . CYS A 1 312 ? 28.423 -7.283 23.358 1.00 8.72 290 CYS A O 1
ATOM 2228 N N . PHE A 1 313 ? 28.916 -5.238 24.125 1.00 9.52 291 PHE A N 1
ATOM 2229 C CA . PHE A 1 313 ? 30.161 -5.712 24.729 1.00 9.84 291 PHE A CA 1
ATOM 2230 C C . PHE A 1 313 ? 29.911 -6.306 26.110 1.00 9.65 291 PHE A C 1
ATOM 2231 O O . PHE A 1 313 ? 30.528 -7.310 26.463 1.00 9.21 291 PHE A O 1
ATOM 2239 N N . ASP A 1 314 ? 28.977 -5.724 26.867 1.00 8.94 292 ASP A N 1
ATOM 2240 C CA . ASP A 1 314 ? 28.454 -6.392 28.067 1.00 8.77 292 ASP A CA 1
ATOM 2241 C C . ASP A 1 314 ? 27.841 -7.750 27.707 1.00 8.06 292 ASP A C 1
ATOM 2242 O O . ASP A 1 314 ? 28.006 -8.740 28.432 1.00 7.90 292 ASP A O 1
ATOM 2247 N N . GLU A 1 315 ? 27.126 -7.788 26.587 1.00 7.23 293 GLU A N 1
ATOM 2248 C CA . GLU A 1 315 ? 26.485 -8.994 26.096 1.00 7.26 293 GLU A CA 1
ATOM 2249 C C . GLU A 1 315 ? 27.554 -10.046 25.756 1.00 6.89 293 GLU A C 1
ATOM 2250 O O . GLU A 1 315 ? 27.417 -11.213 26.115 1.00 7.09 293 GLU A O 1
ATOM 2256 N N . ALA A 1 316 ? 28.634 -9.628 25.101 1.00 7.19 294 ALA A N 1
ATOM 2257 C CA . ALA A 1 316 ? 29.723 -10.547 24.765 1.00 7.05 294 ALA A CA 1
ATOM 2258 C C . ALA A 1 316 ? 30.374 -11.096 26.031 1.00 7.28 294 ALA A C 1
ATOM 2259 O O . ALA A 1 316 ? 30.644 -12.298 26.131 1.00 7.45 294 ALA A O 1
ATOM 2261 N N . GLU A 1 317 ? 30.600 -10.231 27.017 1.00 6.78 295 GLU A N 1
ATOM 2262 C CA . GLU A 1 317 ? 31.119 -10.697 28.299 1.00 7.36 295 GLU A CA 1
ATOM 2263 C C . GLU A 1 317 ? 30.206 -11.782 28.871 1.00 6.70 295 GLU A C 1
ATOM 2264 O O . GLU A 1 317 ? 30.675 -12.766 29.470 1.00 7.10 295 GLU A O 1
ATOM 2270 N N . ASN A 1 318 ? 28.902 -11.589 28.727 1.00 6.85 296 ASN A N 1
ATOM 2271 C CA . ASN A 1 318 ? 27.945 -12.517 29.304 1.00 6.15 296 ASN A CA 1
ATOM 2272 C C . ASN A 1 318 ? 27.836 -13.847 28.557 1.00 5.77 296 ASN A C 1
ATOM 2273 O O . ASN A 1 318 ? 27.183 -14.769 29.038 1.00 6.86 296 ASN A O 1
ATOM 2278 N N . ARG A 1 319 ? 28.509 -13.974 27.414 1.00 6.31 297 ARG A N 1
ATOM 2279 C CA . ARG A 1 319 ? 28.698 -15.298 26.830 1.00 6.07 297 ARG A CA 1
ATOM 2280 C C . ARG A 1 319 ? 29.498 -16.163 27.818 1.00 6.11 297 ARG A C 1
ATOM 2281 O O . ARG A 1 319 ? 29.192 -17.338 28.013 1.00 6.67 297 ARG A O 1
ATOM 2289 N N . LEU A 1 320 ? 30.509 -15.563 28.446 1.00 6.05 298 LEU A N 1
ATOM 2290 C CA . LEU A 1 320 ? 31.322 -16.236 29.450 1.00 6.37 298 LEU A CA 1
ATOM 2291 C C . LEU A 1 320 ? 30.537 -16.392 30.756 1.00 6.62 298 LEU A C 1
ATOM 2292 O O . LEU A 1 320 ? 30.570 -17.454 31.385 1.00 6.56 298 LEU A O 1
ATOM 2297 N N . THR A 1 321 ? 29.833 -15.336 31.156 1.00 6.82 299 THR A N 1
ATOM 2298 C CA . THR A 1 321 ? 29.004 -15.392 32.363 1.00 6.82 299 THR A CA 1
ATOM 2299 C C . THR A 1 321 ? 28.068 -16.596 32.334 1.00 6.25 299 THR A C 1
ATOM 2300 O O . THR A 1 321 ? 28.002 -17.387 33.289 1.00 6.35 299 THR A O 1
ATOM 2304 N N . SER A 1 322 ? 27.337 -16.732 31.233 1.00 6.01 300 SER A N 1
ATOM 2305 C CA . SER A 1 322 ? 26.337 -17.780 31.098 1.00 6.36 300 SER A CA 1
ATOM 2306 C C . SER A 1 322 ? 26.955 -19.168 30.959 1.00 6.66 300 SER A C 1
ATOM 2307 O O . SER A 1 322 ? 26.438 -20.136 31.508 1.00 7.17 300 SER A O 1
ATOM 2310 N N . ILE A 1 323 ? 28.062 -19.272 30.224 1.00 6.66 301 ILE A N 1
ATOM 2311 C CA . ILE A 1 323 ? 28.712 -20.563 30.048 1.00 6.70 301 ILE A CA 1
ATOM 2312 C C . ILE A 1 323 ? 29.253 -21.097 31.385 1.00 6.95 301 ILE A C 1
ATOM 2313 O O . ILE A 1 323 ? 29.146 -22.297 31.654 1.00 7.48 301 ILE A O 1
ATOM 2318 N N . ARG A 1 324 ? 29.794 -20.231 32.240 1.00 6.56 302 ARG A N 1
ATOM 2319 C CA . ARG A 1 324 ? 30.228 -20.689 33.572 1.00 7.32 302 ARG A CA 1
ATOM 2320 C C . ARG A 1 324 ? 29.071 -21.316 34.343 1.00 7.31 302 ARG A C 1
ATOM 2321 O O . ARG A 1 324 ? 29.199 -22.402 34.883 1.00 8.01 302 ARG A O 1
ATOM 2329 N N . GLY A 1 325 ? 27.938 -20.626 34.399 1.00 7.56 303 GLY A N 1
ATOM 2330 C CA . GLY A 1 325 ? 26.785 -21.135 35.136 1.00 7.78 303 GLY A CA 1
ATOM 2331 C C . GLY A 1 325 ? 26.256 -22.429 34.562 1.00 7.44 303 GLY A C 1
ATOM 2332 O O . GLY A 1 325 ? 25.919 -23.344 35.308 1.00 8.12 303 GLY A O 1
ATOM 2333 N N . LEU A 1 326 ? 26.205 -22.509 33.236 1.00 7.56 304 LEU A N 1
ATOM 2334 C CA . LEU A 1 326 ? 25.693 -23.693 32.562 1.00 7.25 304 LEU A CA 1
ATOM 2335 C C . LEU A 1 326 ? 26.569 -24.919 32.818 1.00 7.60 304 LEU A C 1
ATOM 2336 O O . LEU A 1 326 ? 26.067 -26.006 33.112 1.00 7.66 304 LEU A O 1
ATOM 2341 N N . LEU A 1 327 ? 27.878 -24.749 32.684 1.00 7.55 305 LEU A N 1
ATOM 2342 C CA . LEU A 1 327 ? 28.810 -25.844 32.917 1.00 7.79 305 LEU A CA 1
ATOM 2343 C C . LEU A 1 327 ? 28.642 -26.407 34.329 1.00 8.33 305 LEU A C 1
ATOM 2344 O O . LEU A 1 327 ? 28.592 -27.622 34.524 1.00 8.81 305 LEU A O 1
ATOM 2349 N N . VAL A 1 328 ? 28.574 -25.518 35.317 1.00 8.32 306 VAL A N 1
ATOM 2350 C CA . VAL A 1 328 ? 28.393 -25.927 36.703 1.00 8.68 306 VAL A CA 1
ATOM 2351 C C . VAL A 1 328 ? 27.056 -26.641 36.912 1.00 8.73 306 VAL A C 1
ATOM 2352 O O . VAL A 1 328 ? 26.996 -27.686 37.568 1.00 9.51 306 VAL A O 1
ATOM 2356 N N . TYR A 1 329 ? 25.993 -26.082 36.342 1.00 8.92 307 TYR A N 1
ATOM 2357 C CA . TYR A 1 329 ? 24.652 -26.664 36.463 1.00 9.48 307 TYR A CA 1
ATOM 2358 C C . TYR A 1 329 ? 24.634 -28.090 35.918 1.00 9.40 307 TYR A C 1
ATOM 2359 O O . TYR A 1 329 ? 24.129 -29.011 36.568 1.00 10.07 307 TYR A O 1
ATOM 2368 N N . LEU A 1 330 ? 25.201 -28.273 34.728 1.00 8.90 308 LEU A N 1
ATOM 2369 C CA . LEU A 1 330 ? 25.186 -29.589 34.082 1.00 8.85 308 LEU A CA 1
ATOM 2370 C C . LEU A 1 330 ? 26.092 -30.588 34.792 1.00 9.52 308 LEU A C 1
ATOM 2371 O O . LEU A 1 330 ? 25.752 -31.768 34.907 1.00 10.00 308 LEU A O 1
ATOM 2376 N N . MET A 1 331 ? 27.243 -30.138 35.275 1.00 9.52 309 MET A N 1
ATOM 2377 C CA . MET A 1 331 ? 28.119 -31.041 36.019 1.00 10.85 309 MET A CA 1
ATOM 2378 C C . MET A 1 331 ? 27.516 -31.421 37.371 1.00 11.11 309 MET A C 1
ATOM 2379 O O . MET A 1 331 ? 27.618 -32.572 37.792 1.00 12.12 309 MET A O 1
ATOM 2384 N N . AS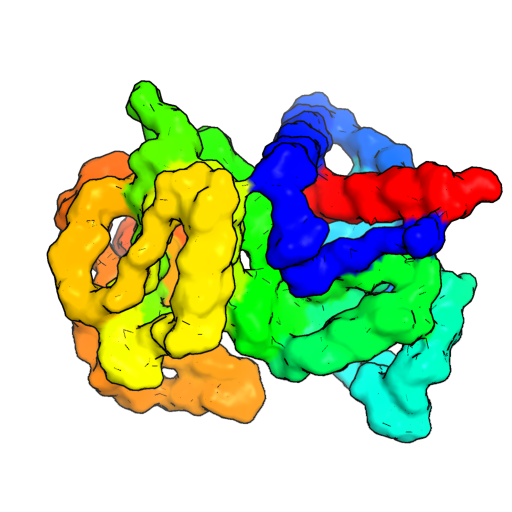N A 1 332 ? 26.856 -30.474 38.037 1.00 11.06 310 ASN A N 1
ATOM 2385 C CA . ASN A 1 332 ? 26.148 -30.779 39.286 1.00 12.29 310 ASN A CA 1
ATOM 2386 C C . ASN A 1 332 ? 25.036 -31.797 39.058 1.00 12.08 310 ASN A C 1
ATOM 2387 O O . ASN A 1 332 ? 24.857 -32.720 39.863 1.00 13.63 310 ASN A O 1
ATOM 2392 N N . ASP A 1 333 ? 24.298 -31.629 37.966 1.00 12.08 311 ASP A N 1
ATOM 2393 C CA . ASP A 1 333 ? 23.233 -32.560 37.603 1.00 11.99 311 ASP A CA 1
ATOM 2394 C C . ASP A 1 333 ? 23.810 -33.955 37.364 1.00 12.42 311 ASP A C 1
ATOM 2395 O O . ASP A 1 333 ? 23.266 -34.950 37.837 1.00 12.85 311 ASP A O 1
ATOM 2400 N N . TYR A 1 334 ? 24.934 -34.017 36.655 1.00 11.96 312 TYR A N 1
ATOM 2401 C CA . TYR A 1 334 ? 25.584 -35.285 36.369 1.00 12.50 312 TYR A CA 1
ATOM 2402 C C . TYR A 1 334 ? 26.008 -35.980 37.663 1.00 13.48 312 TYR A C 1
ATOM 2403 O O . TYR A 1 334 ? 25.783 -37.176 37.842 1.00 14.69 312 TYR A O 1
ATOM 2412 N N . GLU A 1 335 ? 26.624 -35.224 38.563 1.00 13.95 313 GLU A N 1
ATOM 2413 C CA . GLU A 1 335 ? 27.081 -35.784 39.831 1.00 15.14 313 GLU A CA 1
ATOM 2414 C C . GLU A 1 335 ? 25.906 -36.263 40.695 1.00 16.23 313 GLU A C 1
ATOM 2415 O O . GLU A 1 335 ? 26.018 -37.283 41.384 1.00 17.87 313 GLU A O 1
ATOM 2417 N N . ALA A 1 336 ? 24.783 -35.549 40.640 1.00 15.99 314 ALA A N 1
ATOM 2418 C CA . ALA A 1 336 ? 23.575 -35.942 41.385 1.00 17.05 314 ALA A CA 1
ATOM 2419 C C . ALA A 1 336 ? 23.009 -37.274 40.882 1.00 18.01 314 ALA A C 1
ATOM 2420 O O . ALA A 1 336 ? 22.500 -38.083 41.669 1.00 19.11 314 ALA A O 1
ATOM 2422 N N . LYS A 1 337 ? 23.109 -37.498 39.574 1.00 17.87 315 LYS A N 1
ATOM 2423 C CA . LYS A 1 337 ? 22.585 -38.706 38.937 1.00 19.06 315 LYS A CA 1
ATOM 2424 C C . LYS A 1 337 ? 23.565 -39.874 38.959 1.00 20.39 315 LYS A C 1
ATOM 2425 O O . LYS A 1 337 ? 23.169 -41.019 38.733 1.00 21.34 315 LYS A O 1
ATOM 2431 N N . ASN A 1 338 ? 24.837 -39.586 39.226 1.00 20.73 316 ASN A N 1
ATOM 2432 C CA . ASN A 1 338 ? 25.880 -40.600 39.242 1.00 22.17 316 ASN A CA 1
ATOM 2433 C C . ASN A 1 338 ? 26.688 -40.541 40.541 1.00 23.53 316 ASN A C 1
ATOM 2434 O O . ASN A 1 338 ? 27.891 -40.283 40.515 1.00 23.84 316 ASN A O 1
ATOM 2439 N N . PRO A 1 339 ? 26.023 -40.779 41.685 1.00 24.82 317 PRO A N 1
ATOM 2440 C CA . PRO A 1 339 ? 26.718 -40.724 42.969 0.60 25.92 317 PRO A CA 1
ATOM 2441 C C . PRO A 1 339 ? 27.683 -41.890 43.153 0.60 27.22 317 PRO A C 1
ATOM 2442 O O . PRO A 1 339 ? 27.616 -42.897 42.444 0.60 27.80 317 PRO A O 1
#

Organism: Enterococcus faecalis (strain ATCC 700802 / V583) (NCBI:txid226185)

Radius of gyration: 19.15 Å; Cα contacts (8 Å, |Δi|>4): 652; chains: 1; bounding box: 40×52×47 Å

Solvent-accessible surface area: 13207 Å² total; per-residue (Å²): 119,110,29,48,32,0,20,18,0,62,88,4,72,49,124,47,0,60,130,0,1,75,34,0,42,146,5,38,111,26,27,130,120,60,141,103,21,89,82,2,122,120,79,29,0,0,0,4,2,49,34,103,32,84,61,2,68,77,7,0,60,46,0,0,123,30,0,14,9,108,2,60,79,31,51,73,89,82,64,27,24,71,193,85,67,24,81,58,8,0,136,74,15,14,209,123,13,46,0,0,0,0,20,0,80,79,36,114,13,0,51,47,0,5,114,34,4,89,7,0,0,0,0,0,35,2,51,55,0,5,0,1,3,1,0,0,2,0,0,0,0,43,76,50,65,36,108,93,88,50,13,63,96,0,51,0,0,0,0,0,20,29,17,22,3,0,1,1,2,0,1,0,0,0,25,0,5,0,46,1,9,0,0,0,17,135,76,63,51,3,71,94,116,33,50,62,75,0,45,104,17,19,90,138,28,68,12,52,58,95,21,20,56,75,34,42,11,1,78,50,5,12,0,0,0,0,11,16,0,61,32,67,63,113,69,93,52,56,111,79,92,34,58,88,49,1,100,85,96,4,18,0,42,65,71,21,7,97,118,4,23,91,122,3,53,0,0,1,12,23,80,28,36,104,41,10,0,0,29,82,111,4,4,96,27,108,39,24,9,0,120,63,2,23,94,0,5,31,0,0,0,9,0,0,0,4,33,0,13,84,31,61,60,80,64,56,171

Secondary structure (DSSP, 8-state):
-----BS-GGGS-HHHHHHHHHHHHHHHHHHHTT----TTTT-EEEEEESS--SHHHHHHHHHHHHTT-EEEEE-----SSSSS-HHHHHHHHHHH-SEEEEE-SSHHHHHHHHHH-SS-EEE---SS--HHHHHHHHHHHHHTPPTT--GGG-EEEEESS--HHHHHHHHHHHHTT-EEEEE--TTSS--HHHHHHHHHHHHHH--EEEEE--GGGGTT-SEEEE--SS--TTSPPPHHHHHHHHTTTT-B-HHHHHHH-TTPEEEE-S---BTTTB-HHHHTSTTB-HHHHHHHHHHHHHHHHHHHHHHHHHH--

GO terms:
  GO:0050231 putrescine carbamoyltransferase activity (F, EXP)

Foldseek 3Di:
DLFEAALACLPPALVRLVLLLVLLVVQVVCVVVVHQAQLQAAAEEEEAEQDDDDLLVVLLQVLQVSNHYGYDDDYNPVDADDPDHNLRSLDVVLVVGQEYEYAEAASVSQVSSCVNHSHYYYYCYYQAAHQLLLSLVVSLCVVLPDPPDDLLAAEEEEFEAPGNHLLNVLQNCLSNNHEYEYQYDPVRWQDPVSVVNSVVSCVPRVYYYYYYNDLLSLAQHQEYEYEDQQGGPVHGDDPVRSCVRAPPSQAAEPVSVVRSHDQRAYEYQDDDDDPGNYHPCRCVDPRYCHVVSSVSSSSSSSSVVSVRSVSSVVSPD

B-factor: mean 13.54, std 7.09, range [2.0, 45.03]

Sequence (317 aa):
SMKRDYVTTETYTKEEMHYLVDLSLKIKEAIKNGYYPQLLKNKSLGMIFQQSSTRTRVSFETAMEQLGGHGEYLAPGIQLGGHETIEDTSRVLSRLVDILMARVERHHSIVDLANCATIPVINGMSDYNHPTQELGDLCTMVEHLPEGKKLEDCKVVFVGDATQVCFSLGLITTKMGMNFVHFGPEGFQLNEEHQAKLAKNCEVSGGSFLVTDDASSVEGADFLYTDVWYGLYEAELSEEERMKVFYPKYQVNQEMMDRAGANCKFMHCLPATRGEEVTDEVIDGKNSICFDEAENRLTSIRGLLVYLMNDYEAKNP